Protein AF-A0A519HBK5-F1 (afdb_monomer_lite)

Sequence (192 aa):
MCRFLAYSGDAIFLEDLVCKPRHSLVRQSLQASEAKTATNGDGFGIGWYGERDTPGVYRECMPAWSDENLLALCANVRSRLFMARVQAGATLEAAVRQVLLGTVDEMAARGIETPLRFSAALADGEQLWAVRWASDDKPPSLYIKPQPGGWAIASEPLGDDAEAWSPLAKGELVHVHDGRIERRLLCDAKVS

Foldseek 3Di:
DQKDKKAAFAWDQLCVAAPPFPQHSLCQCQANDQDPDGHNFQWDKKWADAPDQHIDIDTDRGGPNPDPVNVVCSRPDIHRTIDDDDDDDDPPLVVVLCVQVVVVVVCVVVVNPDKDEDWDWDDNRFKIKIFFEIPDPDHQWKWWAQDHGAIMIISADTHPPNVRIDIDDYQWMWMTGRRDIDIDGSDDPDPD

Secondary structure (DSSP, 8-state):
----EEEEEEEEETHHHHTSSTT-HHHHHHS-SSSSSS---S-EEEEEB-SSSSPEEEEESS-GGG-HHHHHHHHH-EEEEE------SS-HHHHHHHHHHHHHHHHHHTT--SPPEEEEEEE-SS-EEEEEEESSS-PPP-EEEEETTEEEEESS--SS-GGGPEEPPTTEEEEEETTEEEEEESS-S---

pLDDT: mean 75.1, std 15.98, range [27.62, 95.19]

Radius of gyration: 16.73 Å; chains: 1; bounding box: 43×37×44 Å

Structure (mmCIF, N/CA/C/O backbone):
data_AF-A0A519HBK5-F1
#
_entry.id   AF-A0A519HBK5-F1
#
loop_
_atom_site.group_PDB
_atom_site.id
_atom_site.type_symbol
_atom_site.label_atom_id
_atom_site.label_alt_id
_atom_site.label_comp_id
_atom_site.label_asym_id
_atom_site.label_entity_id
_atom_site.label_seq_id
_atom_site.pdbx_PDB_ins_code
_atom_site.Cartn_x
_atom_site.Cartn_y
_atom_site.Cartn_z
_atom_site.occupancy
_atom_site.B_iso_or_equiv
_atom_site.auth_seq_id
_atom_site.auth_comp_id
_atom_site.auth_asym_id
_atom_site.auth_atom_id
_atom_site.pdbx_PDB_model_num
ATOM 1 N N . MET A 1 1 ? 4.671 8.518 -9.809 1.00 52.66 1 MET A N 1
ATOM 2 C CA . MET A 1 1 ? 4.721 7.182 -9.166 1.00 52.66 1 MET A CA 1
ATOM 3 C C . MET A 1 1 ? 3.582 7.176 -8.170 1.00 52.66 1 MET A C 1
ATOM 5 O O . MET A 1 1 ? 3.626 8.016 -7.282 1.00 52.66 1 MET A O 1
ATOM 9 N N . CYS A 1 2 ? 2.579 6.313 -8.333 1.00 64.94 2 CYS A N 1
ATOM 10 C CA . CYS A 1 2 ? 1.363 6.349 -7.515 1.00 64.94 2 CYS A CA 1
ATOM 11 C C . CYS A 1 2 ? 1.683 6.236 -6.013 1.00 64.94 2 CYS A C 1
ATOM 13 O O . CYS A 1 2 ? 2.688 5.628 -5.625 1.00 64.94 2 CYS A O 1
ATOM 15 N N . ARG A 1 3 ? 0.867 6.869 -5.167 1.00 77.94 3 ARG A N 1
ATOM 16 C CA . ARG A 1 3 ? 0.942 6.754 -3.704 1.00 77.94 3 ARG A CA 1
ATOM 17 C C . ARG A 1 3 ? -0.125 5.778 -3.243 1.00 77.94 3 ARG A C 1
ATOM 19 O O . ARG A 1 3 ? -1.231 5.791 -3.779 1.00 77.94 3 ARG A O 1
ATOM 26 N N . PHE A 1 4 ? 0.207 4.930 -2.281 1.00 83.25 4 PHE A N 1
ATOM 27 C CA . PHE A 1 4 ? -0.751 3.984 -1.727 1.00 83.25 4 PHE A CA 1
ATOM 28 C C . PHE A 1 4 ? -0.490 3.737 -0.245 1.00 83.25 4 PHE A C 1
ATOM 30 O O . PHE A 1 4 ? 0.618 3.934 0.262 1.00 83.25 4 PHE A O 1
ATOM 37 N N . LEU A 1 5 ? -1.545 3.290 0.420 1.00 83.94 5 LEU A N 1
ATOM 38 C CA . LEU A 1 5 ? -1.587 2.911 1.820 1.00 83.94 5 LEU A CA 1
ATOM 39 C C . LEU A 1 5 ? -2.342 1.586 1.912 1.00 83.94 5 LEU A C 1
ATOM 41 O O . LEU A 1 5 ? -3.371 1.418 1.259 1.00 83.94 5 LEU A O 1
ATOM 45 N N . ALA A 1 6 ? -1.840 0.679 2.736 1.00 86.44 6 ALA A N 1
ATOM 46 C CA . ALA A 1 6 ? -2.530 -0.526 3.153 1.00 86.44 6 ALA A CA 1
ATOM 47 C C . ALA A 1 6 ? -2.468 -0.640 4.679 1.00 86.44 6 ALA A C 1
ATOM 49 O O . ALA A 1 6 ? -1.479 -0.258 5.309 1.00 86.44 6 ALA A O 1
ATOM 50 N N . TYR A 1 7 ? -3.532 -1.165 5.271 1.00 87.19 7 TYR A N 1
ATOM 51 C CA . TYR A 1 7 ? -3.679 -1.297 6.716 1.00 87.19 7 TYR A CA 1
ATOM 52 C C . TYR A 1 7 ? -4.233 -2.669 7.058 1.00 87.19 7 TYR A C 1
ATOM 54 O O . TYR A 1 7 ? -5.170 -3.118 6.401 1.00 87.19 7 TYR A O 1
ATOM 62 N N . SER A 1 8 ? -3.682 -3.271 8.107 1.00 86.69 8 SER A N 1
ATOM 63 C CA . SER A 1 8 ? -4.187 -4.472 8.766 1.00 86.69 8 SER A CA 1
ATOM 64 C C . SER A 1 8 ? -4.133 -4.242 10.273 1.00 86.69 8 SER A C 1
ATOM 66 O O . SER A 1 8 ? -3.053 -3.958 10.785 1.00 86.69 8 SER A O 1
ATOM 68 N N . GLY A 1 9 ? -5.234 -4.386 11.007 1.00 86.62 9 GLY A N 1
ATOM 69 C CA . GLY A 1 9 ? -5.209 -4.235 12.465 1.00 86.62 9 GLY A CA 1
ATOM 70 C C . GLY A 1 9 ? -6.580 -4.108 13.120 1.00 86.62 9 GLY A C 1
ATOM 71 O O . GLY A 1 9 ? -7.590 -4.607 12.613 1.00 86.62 9 GLY A O 1
ATOM 72 N N . ASP A 1 10 ? -6.616 -3.457 14.283 1.00 85.88 10 ASP A N 1
ATOM 73 C CA . ASP A 1 10 ? -7.880 -3.119 14.932 1.00 85.88 10 ASP A CA 1
ATOM 74 C C . ASP A 1 10 ? -8.729 -2.199 14.055 1.00 85.88 10 ASP A C 1
ATOM 76 O O . ASP A 1 10 ? -8.240 -1.345 13.332 1.00 85.88 10 ASP A O 1
ATOM 80 N N . ALA A 1 11 ? -10.047 -2.369 14.085 1.00 83.50 11 ALA A N 1
ATOM 81 C CA . ALA A 1 11 ? -10.885 -1.635 13.150 1.00 83.50 11 ALA A CA 1
ATOM 82 C C . ALA A 1 11 ? -10.877 -0.125 13.467 1.00 83.50 11 ALA A C 1
ATOM 84 O O . ALA A 1 11 ? -11.462 0.278 14.480 1.00 83.50 11 ALA A O 1
ATOM 85 N N . ILE A 1 12 ? -10.274 0.675 12.584 1.00 85.38 12 ILE A N 1
ATOM 86 C CA . ILE A 1 12 ? -10.193 2.145 12.644 1.00 85.38 12 ILE A CA 1
ATOM 87 C C . ILE A 1 12 ? -11.063 2.795 11.559 1.00 85.38 12 ILE A C 1
ATOM 89 O O . ILE A 1 12 ? -11.526 2.117 10.635 1.00 85.38 12 ILE A O 1
ATOM 93 N N . PHE A 1 13 ? -11.277 4.108 11.658 1.00 84.31 13 PHE A N 1
ATOM 94 C CA . PHE A 1 13 ? -11.866 4.874 10.562 1.00 84.31 13 PHE A CA 1
ATOM 95 C C . PHE A 1 13 ? -10.817 5.117 9.476 1.00 84.31 13 PHE A C 1
ATOM 97 O O . PHE A 1 13 ? -9.666 5.442 9.770 1.00 84.31 13 PHE A O 1
ATOM 104 N N . LEU A 1 14 ? -11.210 4.998 8.205 1.00 81.19 14 LEU A N 1
ATOM 105 C CA . LEU A 1 14 ? -10.286 5.201 7.081 1.00 81.19 14 LEU A CA 1
ATOM 106 C C . LEU A 1 14 ? -9.664 6.606 7.103 1.00 81.19 14 LEU A C 1
ATOM 108 O O . LEU A 1 14 ? -8.488 6.765 6.776 1.00 81.19 14 LEU A O 1
ATOM 112 N N . GLU A 1 15 ? -10.414 7.621 7.546 1.00 82.00 15 GLU A N 1
ATOM 113 C CA . GLU A 1 15 ? -9.921 8.999 7.655 1.00 82.00 15 GLU A CA 1
ATOM 114 C C . GLU A 1 15 ? -8.691 9.158 8.563 1.00 82.00 15 GLU A C 1
ATOM 116 O O . GLU A 1 15 ? -7.872 10.043 8.300 1.00 82.00 15 GLU A O 1
ATOM 121 N N . ASP A 1 16 ? -8.515 8.291 9.566 1.00 84.50 16 ASP A N 1
ATOM 122 C CA . ASP A 1 16 ? -7.411 8.371 10.530 1.00 84.50 16 ASP A CA 1
ATOM 123 C C . ASP A 1 16 ? -6.046 8.102 9.882 1.00 84.50 16 ASP A C 1
ATOM 125 O O . ASP A 1 16 ? -5.024 8.571 10.382 1.00 84.50 16 ASP A O 1
ATOM 129 N N . LEU A 1 17 ? -6.019 7.416 8.732 1.00 82.50 17 LEU A N 1
ATOM 130 C CA . LEU A 1 17 ? -4.800 7.204 7.947 1.00 82.50 17 LEU A CA 1
ATOM 131 C C . LEU A 1 17 ? -4.848 7.852 6.556 1.00 82.50 17 LEU A C 1
ATOM 133 O O . LEU A 1 17 ? -3.814 8.269 6.035 1.00 82.50 17 LEU A O 1
ATOM 137 N N . VAL A 1 18 ? -6.028 7.961 5.942 1.00 81.94 18 VAL A N 1
ATOM 138 C CA . VAL A 1 18 ? -6.163 8.439 4.557 1.00 81.94 18 VAL A CA 1
ATOM 139 C C . VAL A 1 18 ? -6.163 9.966 4.472 1.00 81.94 18 VAL A C 1
ATOM 141 O O . VAL A 1 18 ? -5.565 10.506 3.539 1.00 81.94 18 VAL A O 1
ATOM 144 N N . CYS A 1 19 ? -6.782 10.662 5.437 1.00 83.75 19 CYS A N 1
ATOM 145 C CA . CYS A 1 19 ? -7.088 12.095 5.326 1.00 83.75 19 CYS A CA 1
ATOM 146 C C . CYS A 1 19 ? -6.446 12.945 6.429 1.00 83.75 19 CYS A C 1
ATOM 148 O O . CYS A 1 19 ? -5.781 13.935 6.123 1.00 83.75 19 CYS A O 1
ATOM 150 N N . LYS A 1 20 ? -6.637 12.561 7.698 1.00 86.38 20 LYS A N 1
ATOM 151 C CA . LYS A 1 20 ? -6.251 13.349 8.879 1.00 86.38 20 LYS A CA 1
ATOM 152 C C . LYS A 1 20 ? -4.746 13.544 9.079 1.00 86.38 20 LYS A C 1
ATOM 154 O O . LYS A 1 20 ? -4.381 14.621 9.551 1.00 86.38 20 LYS A O 1
ATOM 159 N N . PRO A 1 21 ? -3.859 12.570 8.782 1.00 88.44 21 PRO A N 1
ATOM 160 C CA . PRO A 1 21 ? -2.436 12.765 9.027 1.00 88.44 21 PRO A CA 1
ATOM 161 C C . PRO A 1 21 ? -1.896 14.005 8.304 1.00 88.44 21 PRO A C 1
ATOM 163 O O . PRO A 1 21 ? -2.257 14.285 7.163 1.00 88.44 21 PRO A O 1
ATOM 166 N N . ARG A 1 22 ? -0.975 14.745 8.925 1.00 81.19 22 ARG A N 1
ATOM 167 C CA . ARG A 1 22 ? -0.396 15.957 8.316 1.00 81.19 22 ARG A CA 1
ATOM 168 C C . ARG A 1 22 ? 0.255 15.693 6.959 1.00 81.19 22 ARG A C 1
ATOM 170 O O . ARG A 1 22 ? 0.197 16.557 6.084 1.00 81.19 22 ARG A O 1
ATOM 177 N N . HIS A 1 23 ? 0.847 14.510 6.803 1.00 83.62 23 HIS A N 1
ATOM 178 C CA . HIS A 1 23 ? 1.392 13.957 5.561 1.00 83.62 23 HIS A CA 1
ATOM 179 C C . HIS A 1 23 ? 0.504 12.826 5.011 1.00 83.62 23 HIS A C 1
ATOM 181 O O . HIS A 1 23 ? 1.006 11.775 4.623 1.00 83.62 23 HIS A O 1
ATOM 187 N N . SER A 1 24 ? -0.819 13.012 5.035 1.00 84.38 24 SER A N 1
ATOM 188 C CA . SER A 1 24 ? -1.808 12.014 4.611 1.00 84.38 24 SER A CA 1
ATOM 189 C C . SER A 1 24 ? -1.681 11.603 3.148 1.00 84.38 24 SER A C 1
ATOM 191 O O . SER A 1 24 ? -1.109 12.324 2.328 1.00 84.38 24 SER A O 1
ATOM 193 N N . LEU A 1 25 ? -2.288 10.464 2.801 1.00 79.69 25 LEU A N 1
ATOM 194 C CA . LEU A 1 25 ? -2.337 9.985 1.421 1.00 79.69 25 LEU A CA 1
ATOM 195 C C . LEU A 1 25 ? -2.992 11.016 0.484 1.00 79.69 25 LEU A C 1
ATOM 197 O O . LEU A 1 25 ? -2.495 11.238 -0.620 1.00 79.69 25 LEU A O 1
ATOM 201 N N . VAL A 1 26 ? -4.045 11.706 0.946 1.00 78.88 26 VAL A N 1
ATOM 202 C CA . VAL A 1 26 ? -4.669 12.816 0.203 1.00 78.88 26 VAL A CA 1
ATOM 203 C C . VAL A 1 26 ? -3.656 13.928 -0.062 1.00 78.88 26 VAL A C 1
ATOM 205 O O . VAL A 1 26 ? -3.510 14.367 -1.202 1.00 78.88 26 VAL A O 1
ATOM 208 N N . ARG A 1 27 ? -2.887 14.354 0.945 1.00 80.38 27 ARG A N 1
ATOM 209 C CA . ARG A 1 27 ? -1.864 15.388 0.744 1.00 80.38 27 ARG A CA 1
ATOM 210 C C . ARG A 1 27 ? -0.747 14.922 -0.187 1.00 80.38 27 ARG A C 1
ATOM 212 O O . ARG A 1 27 ? -0.326 15.692 -1.043 1.00 80.38 27 ARG A O 1
ATOM 219 N N . GLN A 1 28 ? -0.303 13.673 -0.067 1.00 76.81 28 GLN A N 1
ATOM 220 C CA . GLN A 1 28 ? 0.712 13.092 -0.952 1.00 76.81 28 GLN A CA 1
ATOM 221 C C . GLN A 1 28 ? 0.223 12.954 -2.400 1.00 76.81 28 GLN A C 1
ATOM 223 O O . GLN A 1 28 ? 1.029 12.984 -3.328 1.00 76.81 28 GLN A O 1
ATOM 228 N N . SER A 1 29 ? -1.087 12.831 -2.630 1.00 72.50 29 SER A N 1
ATOM 229 C CA . SER A 1 29 ? -1.631 12.877 -3.991 1.00 72.50 29 SER A CA 1
ATOM 230 C C . SER A 1 29 ? -1.428 14.249 -4.649 1.00 72.50 29 SER A C 1
ATOM 232 O O . SER A 1 29 ? -1.244 14.318 -5.859 1.00 72.50 29 SER A O 1
ATOM 234 N N . LEU A 1 30 ? -1.360 15.330 -3.867 1.00 73.38 30 LEU A N 1
ATOM 235 C CA . LEU A 1 30 ? -1.080 16.679 -4.360 1.00 73.38 30 LEU A CA 1
ATOM 236 C C . LEU A 1 30 ? 0.423 17.008 -4.364 1.00 73.38 30 LEU A C 1
ATOM 238 O O . LEU A 1 30 ? 0.923 17.600 -5.323 1.00 73.38 30 LEU A O 1
ATOM 242 N N . GLN A 1 31 ? 1.121 16.633 -3.287 1.00 77.75 31 GLN A N 1
ATOM 243 C CA . GLN A 1 31 ? 2.510 16.991 -3.004 1.00 77.75 31 GLN A CA 1
ATOM 244 C C . GLN A 1 31 ? 3.243 15.842 -2.284 1.00 77.75 31 GLN A C 1
ATOM 246 O O . GLN A 1 31 ? 3.401 15.845 -1.062 1.00 77.75 31 GLN A O 1
ATOM 251 N N . ALA A 1 32 ? 3.679 14.850 -3.057 1.00 72.25 32 ALA A N 1
ATOM 252 C CA . ALA A 1 32 ? 4.527 13.746 -2.609 1.00 72.25 32 ALA A CA 1
ATOM 253 C C . ALA A 1 32 ? 5.997 14.175 -2.472 1.00 72.25 32 ALA A C 1
ATOM 255 O O . ALA A 1 32 ? 6.512 14.901 -3.326 1.00 72.25 32 ALA A O 1
ATOM 256 N N . SER A 1 33 ? 6.679 13.690 -1.431 1.00 75.56 33 SER A N 1
ATOM 257 C CA . SER A 1 33 ? 8.077 14.038 -1.139 1.00 75.56 33 SER A CA 1
ATOM 258 C C . SER A 1 33 ? 9.062 13.013 -1.707 1.00 75.56 33 SER A C 1
ATOM 260 O O . SER A 1 33 ? 10.155 13.381 -2.127 1.00 75.56 33 SER A O 1
ATOM 262 N N . GLU A 1 34 ? 8.668 11.737 -1.771 1.00 72.81 34 GLU A N 1
ATOM 263 C CA . GLU A 1 34 ? 9.519 10.630 -2.246 1.00 72.81 34 GLU A CA 1
ATOM 264 C C . GLU A 1 34 ? 9.242 10.238 -3.710 1.00 72.81 34 GLU A C 1
ATOM 266 O O . GLU A 1 34 ? 9.901 9.364 -4.286 1.00 72.81 34 GLU A O 1
ATOM 271 N N . ALA A 1 35 ? 8.233 10.837 -4.344 1.00 62.12 35 ALA A N 1
ATOM 272 C CA . ALA A 1 35 ? 7.876 10.533 -5.723 1.00 62.12 35 ALA A CA 1
ATOM 273 C C . ALA A 1 35 ? 8.686 11.371 -6.729 1.00 62.12 35 ALA A C 1
ATOM 275 O O . ALA A 1 35 ? 8.936 12.555 -6.537 1.00 62.12 35 ALA A O 1
ATOM 276 N N . LYS A 1 36 ? 9.020 10.774 -7.885 1.00 61.12 36 LYS A N 1
ATOM 277 C CA . LYS A 1 36 ? 9.651 11.497 -9.014 1.00 61.12 36 LYS A CA 1
ATOM 278 C C . LYS A 1 36 ? 8.783 12.636 -9.572 1.00 61.12 36 LYS A C 1
ATOM 280 O O . LYS A 1 36 ? 9.308 13.554 -10.188 1.00 61.12 36 LYS A O 1
ATOM 285 N N . THR A 1 37 ? 7.467 12.534 -9.404 1.00 52.97 37 THR A N 1
ATOM 286 C CA . THR A 1 37 ? 6.477 13.556 -9.750 1.00 52.97 37 THR A CA 1
ATOM 287 C C . THR A 1 37 ? 5.702 13.919 -8.493 1.00 52.97 37 THR A C 1
ATOM 289 O O . THR A 1 37 ? 5.223 13.024 -7.800 1.00 52.97 37 THR A O 1
ATOM 292 N N . ALA A 1 38 ? 5.578 15.219 -8.216 1.00 60.34 38 ALA A N 1
ATOM 293 C CA . ALA A 1 38 ? 4.966 15.721 -6.985 1.00 60.34 38 ALA A CA 1
ATOM 294 C C . ALA A 1 38 ? 3.460 15.421 -6.889 1.00 60.34 38 ALA A C 1
ATOM 296 O O . ALA A 1 38 ? 2.952 15.218 -5.792 1.00 60.34 38 ALA A O 1
ATOM 297 N N . THR A 1 39 ? 2.758 15.356 -8.023 1.00 66.88 39 THR A N 1
ATOM 298 C CA . THR A 1 39 ? 1.297 15.211 -8.076 1.00 66.88 39 THR A CA 1
ATOM 299 C C . THR A 1 39 ? 0.894 13.873 -8.699 1.00 66.88 39 THR A C 1
ATOM 301 O O . THR A 1 39 ? 1.466 13.438 -9.698 1.00 66.88 39 THR A O 1
ATOM 304 N N . ASN A 1 40 ? -0.109 13.235 -8.101 1.00 60.84 40 ASN A N 1
ATOM 305 C CA . ASN A 1 40 ? -0.776 12.008 -8.528 1.00 60.84 40 ASN A CA 1
ATOM 306 C C . ASN A 1 40 ? -2.279 12.311 -8.667 1.00 60.84 40 ASN A C 1
ATOM 308 O O . ASN A 1 40 ? -3.056 12.043 -7.753 1.00 60.84 40 ASN A O 1
ATOM 312 N N . GLY A 1 41 ? -2.661 12.949 -9.777 1.00 58.31 41 GLY A N 1
ATOM 313 C CA . GLY A 1 41 ? -4.014 13.478 -10.005 1.00 58.31 41 GLY A CA 1
ATOM 314 C C . GLY A 1 41 ? -4.918 12.631 -10.898 1.00 58.31 41 GLY A C 1
ATOM 315 O O . GLY A 1 41 ? -6.069 12.997 -11.098 1.00 58.31 41 GLY A O 1
ATOM 316 N N . ASP A 1 42 ? -4.425 11.510 -11.420 1.00 69.00 42 ASP A N 1
ATOM 317 C CA . ASP A 1 42 ? -5.087 10.737 -12.481 1.00 69.00 42 ASP A CA 1
ATOM 318 C C . ASP A 1 42 ? -6.163 9.757 -11.958 1.00 69.00 42 ASP A C 1
ATOM 320 O O . ASP A 1 42 ? -6.404 8.704 -12.550 1.00 69.00 42 ASP A O 1
ATOM 324 N N . GLY A 1 43 ? -6.789 10.087 -10.824 1.00 55.44 43 GLY A N 1
ATOM 325 C CA . GLY A 1 43 ? -7.778 9.255 -10.135 1.00 55.44 43 GLY A CA 1
ATOM 326 C C . GLY A 1 43 ? -7.226 8.481 -8.935 1.00 55.44 43 GLY A C 1
ATOM 327 O O . GLY A 1 43 ? -6.025 8.475 -8.646 1.00 55.44 43 GLY A O 1
ATOM 328 N N . PHE A 1 44 ? -8.124 7.830 -8.198 1.00 67.62 44 PHE A N 1
ATOM 329 C CA . PHE A 1 44 ? -7.787 7.056 -7.003 1.00 67.62 44 PHE A CA 1
ATOM 330 C C . PHE A 1 44 ? -8.766 5.898 -6.778 1.00 67.62 44 PHE A C 1
ATOM 332 O O . PHE A 1 44 ? -9.823 5.785 -7.403 1.00 67.62 44 PHE A O 1
ATOM 339 N N . GLY A 1 45 ? -8.411 5.016 -5.848 1.00 69.94 45 GLY A N 1
ATOM 340 C CA . GLY A 1 45 ? -9.293 3.948 -5.408 1.00 69.94 45 GLY A CA 1
ATOM 341 C C . GLY A 1 45 ? -9.048 3.583 -3.956 1.00 69.94 45 GLY A C 1
ATOM 342 O O . GLY A 1 45 ? -7.919 3.636 -3.470 1.00 69.94 45 GLY A O 1
ATOM 343 N N . ILE A 1 46 ? -10.119 3.189 -3.282 1.00 76.25 46 ILE A N 1
ATOM 344 C CA . ILE A 1 46 ? -10.093 2.641 -1.933 1.00 76.25 46 ILE A CA 1
ATOM 345 C C . ILE A 1 46 ? -10.929 1.366 -1.920 1.00 76.25 46 ILE A C 1
ATOM 347 O O . ILE A 1 46 ? -12.023 1.311 -2.480 1.00 76.25 46 ILE A O 1
ATOM 351 N N . GLY A 1 47 ? -10.392 0.310 -1.325 1.00 79.50 47 GLY A N 1
ATOM 352 C CA . GLY A 1 47 ? -11.102 -0.951 -1.146 1.00 79.50 47 GLY A CA 1
ATOM 353 C C . GLY A 1 47 ? -10.948 -1.399 0.291 1.00 79.50 47 GLY A C 1
ATOM 354 O O . GLY A 1 47 ? -9.836 -1.298 0.788 1.00 79.50 47 GLY A O 1
ATOM 355 N N . TRP A 1 48 ? -12.012 -1.853 0.952 1.00 84.00 48 TRP A N 1
ATOM 356 C CA . TRP A 1 48 ? -12.021 -2.198 2.379 1.00 84.00 48 TRP A CA 1
ATOM 357 C C . TRP A 1 48 ? -12.874 -3.433 2.677 1.00 84.00 48 TRP A C 1
ATOM 359 O O . TRP A 1 48 ? -13.860 -3.688 1.988 1.00 84.00 48 TRP A O 1
ATOM 369 N N . TYR A 1 49 ? -12.535 -4.158 3.742 1.00 78.56 49 TYR A N 1
ATOM 370 C CA . TYR A 1 49 ? -13.298 -5.301 4.243 1.00 78.56 49 TYR A CA 1
ATOM 371 C C . TYR A 1 49 ? -14.081 -4.917 5.510 1.00 78.56 49 TYR A C 1
ATOM 373 O O . TYR A 1 49 ? -13.523 -4.742 6.592 1.00 78.56 49 TYR A O 1
ATOM 381 N N . GLY A 1 50 ? -15.393 -4.725 5.351 1.00 79.75 50 GLY A N 1
ATOM 382 C CA . GLY A 1 50 ? -16.321 -4.434 6.451 1.00 79.75 50 GLY A CA 1
ATOM 383 C C . GLY A 1 50 ? -16.910 -5.711 7.061 1.00 79.75 50 GLY A C 1
ATOM 384 O O . GLY A 1 50 ? -16.203 -6.679 7.300 1.00 79.75 50 GLY A O 1
ATOM 385 N N . GLU A 1 51 ? -18.227 -5.738 7.272 1.00 79.06 51 GLU A N 1
ATOM 386 C CA . GLU A 1 51 ? -18.939 -6.916 7.810 1.00 79.06 51 GLU A CA 1
ATOM 387 C C . GLU A 1 51 ? -19.194 -8.033 6.781 1.00 79.06 51 GLU A C 1
ATOM 389 O O . GLU A 1 51 ? -19.785 -9.057 7.112 1.00 79.06 51 GLU A O 1
ATOM 394 N N . ARG A 1 52 ? -18.816 -7.827 5.516 1.00 69.69 52 ARG A N 1
ATOM 395 C CA . ARG A 1 52 ? -19.028 -8.788 4.426 1.00 69.69 52 ARG A CA 1
ATOM 396 C C . ARG A 1 52 ? -17.695 -9.373 3.979 1.00 69.69 52 ARG A C 1
ATOM 398 O O . ARG A 1 52 ? -16.711 -8.643 3.900 1.00 69.69 52 ARG A O 1
ATOM 405 N N . ASP A 1 53 ? -17.726 -10.628 3.540 1.00 66.00 53 ASP A N 1
ATOM 406 C CA . ASP A 1 53 ? -16.563 -11.344 2.988 1.00 66.00 53 ASP A CA 1
ATOM 407 C C . ASP A 1 53 ? -16.071 -10.752 1.652 1.00 66.00 53 ASP A C 1
ATOM 409 O O . ASP A 1 53 ? -14.968 -11.026 1.188 1.00 66.00 53 ASP A O 1
ATOM 413 N N . THR A 1 54 ? -16.894 -9.922 1.006 1.00 57.94 54 THR A N 1
ATOM 414 C CA . THR A 1 54 ? -16.538 -9.191 -0.214 1.00 57.94 54 THR A CA 1
ATOM 415 C C . THR A 1 54 ? -16.145 -7.751 0.110 1.00 57.94 54 THR A C 1
ATOM 417 O O . THR A 1 54 ? -16.897 -7.084 0.831 1.00 57.94 54 THR A O 1
ATOM 420 N N . PRO A 1 55 ? -15.066 -7.211 -0.485 1.00 73.69 55 PRO A N 1
ATOM 421 C CA . PRO A 1 55 ? -14.643 -5.853 -0.195 1.00 73.69 55 PRO A CA 1
ATOM 422 C C . PRO A 1 55 ? -15.627 -4.827 -0.763 1.00 73.69 55 PRO A C 1
ATOM 424 O O . PRO A 1 55 ? -16.105 -4.950 -1.896 1.00 73.69 55 PRO A O 1
ATOM 427 N N . GLY A 1 56 ? -15.878 -3.767 0.002 1.00 73.44 56 GLY A N 1
ATOM 428 C CA . GLY A 1 56 ? -16.387 -2.522 -0.558 1.00 73.44 56 GLY A CA 1
ATOM 429 C C . GLY A 1 56 ? -15.291 -1.885 -1.404 1.00 73.44 56 GLY A C 1
ATOM 430 O O . GLY A 1 56 ? -14.128 -1.894 -1.010 1.00 73.44 56 GLY A O 1
ATOM 431 N N . VAL A 1 57 ? -15.633 -1.381 -2.588 1.00 74.94 57 VAL A N 1
ATOM 432 C CA . VAL A 1 57 ? -14.672 -0.759 -3.504 1.00 74.94 57 VAL A CA 1
ATOM 433 C C . VAL A 1 57 ? -15.254 0.550 -4.003 1.00 74.94 57 VAL A C 1
ATOM 435 O O . VAL A 1 57 ? -16.321 0.564 -4.614 1.00 74.94 57 VAL A O 1
ATOM 438 N N . TYR A 1 58 ? -14.516 1.632 -3.792 1.00 71.00 58 TYR A N 1
ATOM 439 C CA . TYR A 1 58 ? -14.797 2.943 -4.350 1.00 71.00 58 TYR A CA 1
ATOM 440 C C . TYR A 1 58 ? -13.645 3.348 -5.270 1.00 71.00 58 TYR A C 1
ATOM 442 O O . TYR A 1 58 ? -12.470 3.190 -4.931 1.00 71.00 58 TYR A O 1
ATOM 450 N N . ARG A 1 59 ? -13.980 3.796 -6.478 1.00 64.25 59 ARG A N 1
ATOM 451 C CA . ARG A 1 59 ? -13.030 4.187 -7.525 1.00 64.25 59 ARG A CA 1
ATOM 452 C C . ARG A 1 59 ? -13.549 5.449 -8.173 1.00 64.25 59 ARG A C 1
ATOM 454 O O . ARG A 1 59 ? -14.731 5.499 -8.495 1.00 64.25 59 ARG A O 1
ATOM 461 N N . GLU A 1 60 ? -12.652 6.384 -8.419 1.00 55.72 60 GLU A N 1
ATOM 462 C CA . GLU A 1 60 ? -12.987 7.659 -9.030 1.00 55.72 60 GLU A CA 1
ATOM 463 C C . GLU A 1 60 ? -11.872 8.060 -10.004 1.00 55.72 60 GLU A C 1
ATOM 465 O O . GLU A 1 60 ? -10.689 7.796 -9.762 1.00 55.72 60 GLU A O 1
ATOM 470 N N . CYS A 1 61 ? -12.255 8.632 -11.146 1.00 50.41 61 CYS A N 1
ATOM 471 C CA . CYS A 1 61 ? -11.318 9.151 -12.143 1.00 50.41 61 CYS A CA 1
ATOM 472 C C . CYS A 1 61 ? -10.941 10.612 -11.870 1.00 50.41 61 CYS A C 1
ATOM 474 O O . CYS A 1 61 ? -9.953 11.099 -12.417 1.00 50.41 61 CYS A O 1
ATOM 476 N N . MET A 1 62 ? -11.699 11.288 -11.005 1.00 53.56 62 MET A N 1
ATOM 477 C CA . MET A 1 62 ? -11.369 12.603 -10.476 1.00 53.56 62 MET A CA 1
ATOM 478 C C . MET A 1 62 ? -10.331 12.529 -9.341 1.00 53.56 62 MET A C 1
ATOM 480 O O . MET A 1 62 ? -10.203 11.506 -8.663 1.00 53.56 62 MET A O 1
ATOM 484 N N . PRO A 1 63 ? -9.570 13.609 -9.101 1.00 41.84 63 PRO A N 1
ATOM 485 C CA . PRO A 1 63 ? -8.520 13.600 -8.094 1.00 41.84 63 PRO A CA 1
ATOM 486 C C . PRO A 1 63 ? -9.050 13.494 -6.657 1.00 41.84 63 PRO A C 1
ATOM 488 O O . PRO A 1 63 ? -10.032 14.141 -6.289 1.00 41.84 63 PRO A O 1
ATOM 491 N N . ALA A 1 64 ? -8.332 12.745 -5.813 1.00 45.41 64 ALA A N 1
ATOM 492 C CA . ALA A 1 64 ? -8.738 12.432 -4.437 1.00 45.41 64 ALA A CA 1
ATOM 493 C C . ALA A 1 64 ? -8.946 13.658 -3.538 1.00 45.41 64 ALA A C 1
ATOM 495 O O . ALA A 1 64 ? -9.793 13.633 -2.650 1.00 45.41 64 ALA A O 1
ATOM 496 N N . TRP A 1 65 ? -8.191 14.740 -3.756 1.00 51.94 65 TRP A N 1
ATOM 497 C CA . TRP A 1 65 ? -8.266 15.953 -2.930 1.00 51.94 65 TRP A CA 1
ATOM 498 C C . TRP A 1 65 ? -9.538 16.782 -3.151 1.00 51.94 65 TRP A C 1
ATOM 500 O O . TRP A 1 65 ? -9.787 17.711 -2.388 1.00 51.94 65 TRP A O 1
ATOM 510 N N . SER A 1 66 ? -10.318 16.475 -4.191 1.00 57.91 66 SER A N 1
ATOM 511 C CA . SER A 1 66 ? -11.545 17.194 -4.553 1.00 57.91 66 SER A CA 1
ATOM 512 C C . SER A 1 66 ? -12.817 16.345 -4.456 1.00 57.91 66 SER A C 1
ATOM 514 O O . SER A 1 66 ? -13.874 16.810 -4.870 1.00 57.91 66 SER A O 1
ATOM 516 N N . ASP A 1 67 ? -12.739 15.114 -3.939 1.00 62.44 67 ASP A N 1
ATOM 517 C CA . ASP A 1 67 ? -13.892 14.210 -3.870 1.00 62.44 67 ASP A CA 1
ATOM 518 C C . ASP A 1 67 ? -14.570 14.238 -2.484 1.00 62.44 67 ASP A C 1
ATOM 520 O O . ASP A 1 67 ? -14.124 13.606 -1.523 1.00 62.44 67 ASP A O 1
ATOM 524 N N . GLU A 1 68 ? -15.688 14.960 -2.384 1.00 70.06 68 GLU A N 1
ATOM 525 C CA . GLU A 1 68 ? -16.511 15.032 -1.168 1.00 70.06 68 GLU A CA 1
ATOM 526 C C . GLU A 1 68 ? -17.207 13.700 -0.826 1.00 70.06 68 GLU A C 1
ATOM 528 O O . GLU A 1 68 ? -17.435 13.409 0.352 1.00 70.06 68 GLU A O 1
ATOM 533 N N . ASN A 1 69 ? -17.487 12.847 -1.819 1.00 64.62 69 ASN A N 1
ATOM 534 C CA . ASN A 1 69 ? -18.066 11.521 -1.594 1.00 64.62 69 ASN A CA 1
ATOM 535 C C . ASN A 1 69 ? -17.036 10.577 -0.973 1.00 64.62 69 ASN A C 1
ATOM 537 O O . ASN A 1 69 ? -17.381 9.809 -0.076 1.00 64.62 69 ASN A O 1
ATOM 541 N N . LEU A 1 70 ? -15.766 10.669 -1.384 1.00 56.25 70 LEU A N 1
ATOM 542 C CA . LEU A 1 70 ? -14.674 9.949 -0.727 1.00 56.25 70 LEU A CA 1
ATOM 543 C C . LEU A 1 70 ? -14.564 10.339 0.748 1.00 56.25 70 LEU A C 1
ATOM 545 O O . LEU A 1 70 ? -14.432 9.462 1.601 1.00 56.25 70 LEU A O 1
ATOM 549 N N . LEU A 1 71 ? -14.629 11.636 1.062 1.00 60.09 71 LEU A N 1
ATOM 550 C CA . LEU A 1 71 ? -14.566 12.118 2.444 1.00 60.09 71 LEU A CA 1
ATOM 551 C C . LEU A 1 71 ? -15.743 11.592 3.274 1.00 60.09 71 LEU A C 1
ATOM 553 O O . LEU A 1 71 ? -15.533 11.059 4.365 1.00 60.09 71 LEU A O 1
ATOM 557 N N . ALA A 1 72 ? -16.964 11.666 2.739 1.00 66.00 72 ALA A N 1
ATOM 558 C CA . ALA A 1 72 ? -18.160 11.152 3.402 1.00 66.00 72 ALA A CA 1
ATOM 559 C C . ALA A 1 72 ? -18.103 9.630 3.626 1.00 66.00 72 ALA A C 1
ATOM 561 O O . ALA A 1 72 ? -18.512 9.134 4.679 1.00 66.00 72 ALA A O 1
ATOM 562 N N . LEU A 1 73 ? -17.565 8.884 2.660 1.00 63.91 73 LEU A N 1
ATOM 563 C CA . LEU A 1 73 ? -17.453 7.430 2.717 1.00 63.91 73 LEU A CA 1
ATOM 564 C C . LEU A 1 73 ? -16.361 6.994 3.708 1.00 63.91 73 LEU A C 1
ATOM 566 O O . LEU A 1 73 ? -16.615 6.153 4.569 1.00 63.91 73 LEU A O 1
ATOM 570 N N . CYS A 1 74 ? -15.185 7.626 3.677 1.00 58.28 74 CYS A N 1
ATOM 571 C CA . CYS A 1 74 ? -14.102 7.383 4.637 1.00 58.28 74 CYS A CA 1
ATOM 572 C C . CYS A 1 74 ? -14.485 7.716 6.086 1.00 58.28 74 CYS A C 1
ATOM 574 O O . CYS A 1 74 ? -14.004 7.048 7.001 1.00 58.28 74 CYS A O 1
ATOM 576 N N . ALA A 1 75 ? -15.345 8.716 6.301 1.00 63.47 75 ALA A N 1
ATOM 577 C CA . ALA A 1 75 ? -15.815 9.103 7.632 1.00 63.47 75 ALA A CA 1
ATOM 578 C C . ALA A 1 75 ? -16.760 8.070 8.275 1.00 63.47 75 ALA A C 1
ATOM 580 O O . ALA A 1 75 ? -16.909 8.047 9.493 1.00 63.47 75 ALA A O 1
ATOM 581 N N . ASN A 1 76 ? -17.403 7.209 7.481 1.00 61.19 76 ASN A N 1
ATOM 582 C CA . ASN A 1 76 ? -18.441 6.294 7.971 1.00 61.19 76 ASN A CA 1
ATOM 583 C C . ASN A 1 76 ? -18.065 4.810 7.861 1.00 61.19 76 ASN A C 1
ATOM 585 O O . ASN A 1 76 ? -18.780 3.951 8.375 1.00 61.19 76 ASN A O 1
ATOM 589 N N . VAL A 1 77 ? -16.950 4.488 7.204 1.00 56.41 77 VAL A N 1
ATOM 590 C CA . VAL A 1 77 ? -16.527 3.108 6.963 1.00 56.41 77 VAL A CA 1
ATOM 591 C C . VAL A 1 77 ? -15.426 2.691 7.940 1.00 56.41 77 VAL A C 1
ATOM 593 O O . VAL A 1 77 ? -14.344 3.278 7.978 1.00 56.41 77 VAL A O 1
ATOM 596 N N . ARG A 1 78 ? -15.700 1.622 8.697 1.00 45.28 78 ARG A N 1
ATOM 597 C CA . ARG A 1 78 ? -14.782 0.980 9.647 1.00 45.28 78 ARG A CA 1
ATOM 598 C C . ARG A 1 78 ? -14.369 -0.398 9.114 1.00 45.28 78 ARG A C 1
ATOM 600 O O . ARG A 1 78 ? -15.230 -1.183 8.724 1.00 45.28 78 ARG A O 1
ATOM 607 N N . SER A 1 79 ? -13.067 -0.688 9.081 1.00 45.41 79 SER A N 1
ATOM 608 C CA . SER A 1 79 ? -12.515 -1.920 8.489 1.00 45.41 79 SER A CA 1
ATOM 609 C C . SER A 1 79 ? -11.266 -2.406 9.234 1.00 45.41 79 SER A C 1
ATOM 611 O O . SER A 1 79 ? -10.477 -1.583 9.695 1.00 45.41 79 SER A O 1
ATOM 613 N N . ARG A 1 80 ? -11.070 -3.731 9.333 1.00 36.88 80 ARG A N 1
ATOM 614 C CA . ARG A 1 80 ? -9.849 -4.354 9.899 1.00 36.88 80 ARG A CA 1
ATOM 615 C C . ARG A 1 80 ? -8.729 -4.552 8.866 1.00 36.88 80 ARG A C 1
ATOM 617 O O . ARG A 1 80 ? -7.579 -4.720 9.262 1.00 36.88 80 ARG A O 1
ATOM 624 N N . LEU A 1 81 ? -9.047 -4.513 7.566 1.00 35.72 81 LEU A N 1
ATOM 625 C CA . LEU A 1 81 ? -8.106 -4.707 6.454 1.00 35.72 81 LEU A CA 1
ATOM 626 C C . LEU A 1 81 ? -8.607 -4.003 5.182 1.0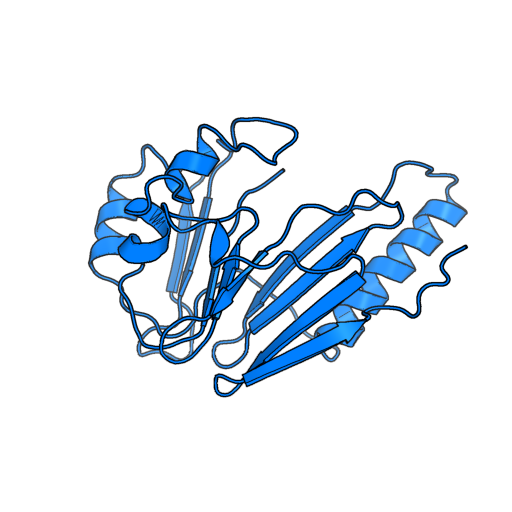0 35.72 81 LEU A C 1
ATOM 628 O O . LEU A 1 81 ? -9.805 -4.021 4.894 1.00 35.72 81 LEU A O 1
ATOM 632 N N . PHE A 1 82 ? -7.743 -3.370 4.388 1.00 47.69 82 PHE A N 1
ATOM 633 C CA . PHE A 1 82 ? -8.203 -2.667 3.180 1.00 47.69 82 PHE A CA 1
ATOM 634 C C . PHE A 1 82 ? -7.141 -2.650 2.069 1.00 47.69 82 PHE A C 1
ATOM 636 O O . PHE A 1 82 ? -5.967 -2.413 2.355 1.00 47.69 82 PHE A O 1
ATOM 643 N N . MET A 1 83 ? -7.533 -2.940 0.813 1.00 47.53 83 MET A N 1
ATOM 644 C CA . MET A 1 83 ? -6.660 -2.860 -0.369 1.00 47.53 83 MET A CA 1
ATOM 645 C C . MET A 1 83 ? -7.335 -3.127 -1.739 1.00 47.53 83 MET A C 1
ATOM 647 O O . MET A 1 83 ? -8.478 -3.574 -1.795 1.00 47.53 83 MET A O 1
ATOM 651 N N . ALA A 1 84 ? -6.620 -2.886 -2.858 1.00 31.77 84 ALA A N 1
ATOM 652 C CA . ALA A 1 84 ? -7.124 -2.980 -4.243 1.00 31.77 84 ALA A CA 1
ATOM 653 C C . ALA A 1 84 ? -6.487 -4.100 -5.127 1.00 31.77 84 ALA A C 1
ATOM 655 O O . ALA A 1 84 ? -5.291 -4.079 -5.393 1.00 31.77 84 ALA A O 1
ATOM 656 N N . ARG A 1 85 ? -7.371 -5.009 -5.596 1.00 35.78 85 ARG A N 1
ATOM 657 C CA . ARG A 1 85 ? -7.416 -6.062 -6.666 1.00 35.78 85 ARG A CA 1
ATOM 658 C C . ARG A 1 85 ? -6.249 -7.050 -6.961 1.00 35.78 85 ARG A C 1
ATOM 660 O O . ARG A 1 85 ? -5.119 -6.662 -7.219 1.00 35.78 85 ARG A O 1
ATOM 667 N N . VAL A 1 86 ? -6.636 -8.340 -7.091 1.00 27.62 86 VAL A N 1
ATOM 668 C CA . VAL A 1 86 ? -5.851 -9.590 -7.319 1.00 27.62 86 VAL A CA 1
ATOM 669 C C . VAL A 1 86 ? -6.487 -10.480 -8.428 1.00 27.62 86 VAL A C 1
ATOM 671 O O . VAL A 1 86 ? -7.679 -10.330 -8.709 1.00 27.62 86 VAL A O 1
ATOM 674 N N . GLN A 1 87 ? -5.741 -11.443 -9.009 1.00 29.09 87 GLN A N 1
ATOM 675 C CA . GLN A 1 87 ? -6.262 -12.675 -9.655 1.00 29.09 87 GLN A CA 1
ATOM 676 C C . GLN A 1 87 ? -5.331 -13.898 -9.404 1.00 29.09 87 GLN A C 1
ATOM 678 O O . GLN A 1 87 ? -4.138 -13.720 -9.176 1.00 29.09 87 GLN A O 1
ATOM 683 N N . ALA A 1 88 ? -5.895 -15.119 -9.398 1.00 31.75 88 ALA A N 1
ATOM 684 C CA . ALA A 1 88 ? -5.362 -16.361 -8.806 1.00 31.75 88 ALA A CA 1
ATOM 685 C C . ALA A 1 88 ? -4.544 -17.297 -9.733 1.00 31.75 88 ALA A C 1
ATOM 687 O O . ALA A 1 88 ? -4.753 -17.315 -10.945 1.00 31.75 88 ALA A O 1
ATOM 688 N N . GLY A 1 89 ? -3.695 -18.145 -9.119 1.00 39.06 89 GLY A N 1
ATOM 689 C CA . GLY A 1 89 ? -3.051 -19.317 -9.750 1.00 39.06 89 GLY A CA 1
ATOM 690 C C . GLY A 1 89 ? -1.837 -19.919 -9.010 1.00 39.06 89 GLY A C 1
ATOM 691 O O . GLY A 1 89 ? -1.494 -21.074 -9.240 1.00 39.06 89 GLY A O 1
ATOM 692 N N . ALA A 1 90 ? -1.211 -19.178 -8.094 1.00 55.53 90 ALA A N 1
ATOM 693 C CA . ALA A 1 90 ? -0.089 -19.616 -7.253 1.00 55.53 90 ALA A CA 1
ATOM 694 C C . ALA A 1 90 ? -0.164 -18.910 -5.884 1.00 55.53 90 ALA A C 1
ATOM 696 O O . ALA A 1 90 ? -1.004 -18.022 -5.711 1.00 55.53 90 ALA A O 1
ATOM 697 N N . THR A 1 91 ? 0.695 -19.260 -4.914 1.00 72.06 91 THR A N 1
ATOM 698 C CA . THR A 1 91 ? 0.854 -18.403 -3.721 1.00 72.06 91 THR A CA 1
ATOM 699 C C . THR A 1 91 ? 1.249 -16.999 -4.178 1.00 72.06 91 THR A C 1
ATOM 701 O O . THR A 1 91 ? 1.945 -16.848 -5.183 1.00 72.06 91 THR A O 1
ATOM 704 N N . LEU A 1 92 ? 0.801 -15.962 -3.472 1.00 72.19 92 LEU A N 1
ATOM 705 C CA . LEU A 1 92 ? 1.036 -14.579 -3.887 1.00 72.19 92 LEU A CA 1
ATOM 706 C C . LEU A 1 92 ? 2.525 -14.270 -4.089 1.00 72.19 92 LEU A C 1
ATOM 708 O O . LEU A 1 92 ? 2.902 -13.656 -5.083 1.00 72.19 92 LEU A O 1
ATOM 712 N N . GLU A 1 93 ? 3.370 -14.772 -3.192 1.00 78.44 93 GLU A N 1
ATOM 713 C CA . GLU A 1 93 ? 4.826 -14.714 -3.323 1.00 78.44 93 GLU A CA 1
ATOM 714 C C . GLU A 1 93 ? 5.311 -15.344 -4.637 1.00 78.44 93 GLU A C 1
ATOM 716 O O . GLU A 1 93 ? 6.028 -14.695 -5.399 1.00 78.44 93 GLU A O 1
ATOM 721 N N . ALA A 1 94 ? 4.898 -16.582 -4.933 1.00 75.31 94 ALA A N 1
ATOM 722 C CA . ALA A 1 94 ? 5.313 -17.281 -6.146 1.00 75.31 94 ALA A CA 1
ATOM 723 C C . ALA A 1 94 ? 4.813 -16.573 -7.413 1.00 75.31 94 ALA A C 1
ATOM 725 O O . ALA A 1 94 ? 5.570 -16.437 -8.372 1.00 75.31 94 ALA A O 1
ATOM 726 N N . ALA A 1 95 ? 3.578 -16.066 -7.398 1.00 71.44 95 ALA A N 1
ATOM 727 C CA . ALA A 1 95 ? 2.997 -15.319 -8.508 1.00 71.44 95 ALA A CA 1
ATOM 728 C C . ALA A 1 95 ? 3.762 -14.014 -8.774 1.00 71.44 95 ALA A C 1
ATOM 730 O O . ALA A 1 95 ? 4.176 -13.760 -9.905 1.00 71.44 95 ALA A O 1
ATOM 731 N N . VAL A 1 96 ? 4.002 -13.205 -7.734 1.00 76.25 96 VAL A N 1
ATOM 732 C CA . VAL A 1 96 ? 4.744 -11.941 -7.859 1.00 76.25 96 VAL A CA 1
ATOM 733 C C . VAL A 1 96 ? 6.175 -12.206 -8.322 1.00 76.25 96 VAL A C 1
ATOM 735 O O . VAL A 1 96 ? 6.653 -11.542 -9.241 1.00 76.25 96 VAL A O 1
ATOM 738 N N . ARG A 1 97 ? 6.846 -13.211 -7.750 1.00 80.94 97 ARG A N 1
ATOM 739 C CA . ARG A 1 97 ? 8.200 -13.598 -8.156 1.00 80.94 97 ARG A CA 1
ATOM 740 C C . ARG A 1 97 ? 8.252 -14.029 -9.622 1.00 80.94 97 ARG A C 1
ATOM 742 O O . ARG A 1 97 ? 9.097 -13.532 -10.361 1.00 80.94 97 ARG A O 1
ATOM 749 N N . GLN A 1 98 ? 7.361 -14.924 -10.047 1.00 74.19 98 GLN A N 1
ATOM 750 C CA . GLN A 1 98 ? 7.321 -15.429 -11.420 1.00 74.19 98 GLN A CA 1
ATOM 751 C C . GLN A 1 98 ? 7.083 -14.301 -12.428 1.00 74.19 98 GLN A C 1
ATOM 753 O O . GLN A 1 98 ? 7.764 -14.247 -13.449 1.00 74.19 98 GLN A O 1
ATOM 758 N N . VAL A 1 99 ? 6.154 -13.386 -12.137 1.00 72.38 99 VAL A N 1
ATOM 759 C CA . VAL A 1 99 ? 5.854 -12.253 -13.022 1.00 72.38 99 VAL A CA 1
ATOM 760 C C . VAL A 1 99 ? 7.039 -11.298 -13.114 1.00 72.38 99 VAL A C 1
ATOM 762 O O . VAL A 1 99 ? 7.427 -10.929 -14.221 1.00 72.38 99 VAL A O 1
ATOM 765 N N . LEU A 1 100 ? 7.635 -10.905 -11.984 1.00 78.12 100 LEU A N 1
ATOM 766 C CA . LEU A 1 100 ? 8.747 -9.953 -11.990 1.00 78.12 100 LEU A CA 1
ATOM 767 C C . LEU A 1 100 ? 9.977 -10.527 -12.696 1.00 78.12 100 LEU A C 1
ATOM 769 O O . LEU A 1 100 ? 10.527 -9.865 -13.571 1.00 78.12 100 LEU A O 1
ATOM 773 N N . LEU A 1 101 ? 10.372 -11.759 -12.368 1.00 82.06 101 LEU A N 1
ATOM 774 C CA . LEU A 1 101 ? 11.543 -12.393 -12.978 1.00 82.06 101 LEU A CA 1
ATOM 775 C C . LEU A 1 101 ? 11.305 -12.725 -14.455 1.00 82.06 101 LEU A C 1
ATOM 777 O O . LEU A 1 101 ? 12.134 -12.375 -15.285 1.00 82.06 101 LEU A O 1
ATOM 781 N N . GLY A 1 102 ? 10.141 -13.279 -14.809 1.00 68.88 102 GLY A N 1
ATOM 782 C CA . GLY A 1 102 ? 9.800 -13.540 -16.210 1.00 68.88 102 GLY A CA 1
ATOM 783 C C . GLY A 1 102 ? 9.739 -12.266 -17.059 1.00 68.88 102 GLY A C 1
ATOM 784 O O . GLY A 1 102 ? 10.115 -12.284 -18.228 1.00 68.88 102 GLY A O 1
ATOM 785 N N . THR A 1 103 ? 9.329 -11.135 -16.471 1.00 69.62 103 THR A N 1
ATOM 786 C CA . THR A 1 103 ? 9.378 -9.833 -17.155 1.00 69.62 103 THR A CA 1
ATOM 787 C C . THR A 1 103 ? 10.820 -9.374 -17.373 1.00 69.62 103 THR A C 1
ATOM 789 O O . THR A 1 103 ? 11.130 -8.887 -18.455 1.00 69.62 103 THR A O 1
ATOM 792 N N . VAL A 1 104 ? 11.711 -9.543 -16.387 1.00 78.06 104 VAL A N 1
ATOM 793 C CA . VAL A 1 104 ? 13.144 -9.226 -16.542 1.00 78.06 104 VAL A CA 1
ATOM 794 C C . VAL A 1 104 ? 13.784 -10.073 -17.638 1.00 78.06 104 VAL A C 1
ATOM 796 O O . VAL A 1 104 ? 14.484 -9.522 -18.485 1.00 78.06 104 VAL A O 1
ATOM 799 N N . ASP A 1 105 ? 13.513 -11.378 -17.659 1.00 77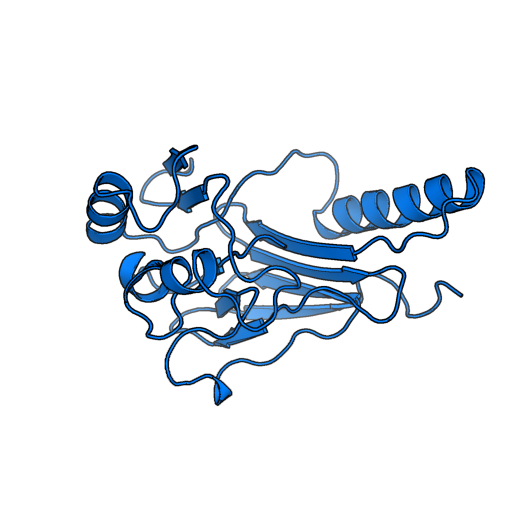.56 105 ASP A N 1
ATOM 800 C CA . ASP A 1 105 ? 14.047 -12.290 -18.675 1.00 77.56 105 ASP A CA 1
ATOM 801 C C . ASP A 1 105 ? 13.590 -11.878 -20.085 1.00 77.56 105 ASP A C 1
ATOM 803 O O . ASP A 1 105 ? 14.395 -11.797 -21.014 1.00 77.56 105 ASP A O 1
ATOM 807 N N . GLU A 1 106 ? 12.310 -11.529 -20.242 1.00 68.50 106 GLU A N 1
ATOM 808 C CA . GLU A 1 106 ? 11.754 -11.051 -21.512 1.00 68.50 106 GLU A CA 1
ATOM 809 C C . GLU A 1 106 ? 12.338 -9.690 -21.928 1.00 68.50 106 GLU A C 1
ATOM 811 O O . GLU A 1 106 ? 12.617 -9.454 -23.107 1.00 68.50 106 GLU A O 1
ATOM 816 N N . MET A 1 107 ? 12.554 -8.785 -20.969 1.00 81.06 107 MET A N 1
ATOM 817 C CA . MET A 1 107 ? 13.217 -7.503 -21.215 1.00 81.06 107 MET A CA 1
ATOM 818 C C . MET A 1 107 ? 14.649 -7.710 -21.709 1.00 81.06 107 MET A C 1
ATOM 820 O O . MET A 1 107 ? 15.039 -7.090 -22.699 1.00 81.06 107 MET A O 1
ATOM 824 N N . ALA A 1 108 ? 15.401 -8.619 -21.083 1.00 80.38 108 ALA A N 1
ATOM 825 C CA . ALA A 1 108 ? 16.753 -8.972 -21.500 1.00 80.38 108 ALA A CA 1
ATOM 826 C C . ALA A 1 108 ? 16.769 -9.581 -22.912 1.00 80.38 108 ALA A C 1
ATOM 828 O O . ALA A 1 108 ? 17.559 -9.150 -23.754 1.00 80.38 108 ALA A O 1
ATOM 829 N N . ALA A 1 109 ? 15.844 -10.499 -23.216 1.00 77.75 109 ALA A N 1
ATOM 830 C CA . ALA A 1 109 ? 15.704 -11.103 -24.545 1.00 77.75 109 ALA A CA 1
ATOM 831 C C . ALA A 1 109 ? 15.415 -10.072 -25.655 1.00 77.75 109 ALA A C 1
ATOM 833 O O . ALA A 1 109 ? 15.750 -10.296 -26.820 1.00 77.75 109 ALA A O 1
ATOM 834 N N . ARG A 1 110 ? 14.816 -8.930 -25.298 1.00 83.75 110 ARG A N 1
ATOM 835 C CA . ARG A 1 110 ? 14.492 -7.821 -26.210 1.00 83.75 110 ARG A CA 1
ATOM 836 C C . ARG A 1 110 ? 15.491 -6.662 -26.168 1.00 83.75 110 ARG A C 1
ATOM 838 O O . ARG A 1 110 ? 15.271 -5.670 -26.859 1.00 83.75 110 ARG A O 1
ATOM 845 N N . GLY A 1 111 ? 16.556 -6.754 -25.369 1.00 85.62 111 GLY A N 1
ATOM 846 C CA . GLY A 1 111 ? 17.532 -5.673 -25.199 1.00 85.62 111 GLY A CA 1
ATOM 847 C C . GLY A 1 111 ? 16.961 -4.415 -24.531 1.00 85.62 111 GLY A C 1
ATOM 848 O O . GLY A 1 111 ? 17.404 -3.306 -24.821 1.00 85.62 111 GLY A O 1
ATOM 849 N N . ILE A 1 112 ? 15.947 -4.553 -23.672 1.00 79.31 112 ILE A N 1
ATOM 850 C CA . ILE A 1 112 ? 15.357 -3.435 -22.926 1.00 79.31 112 ILE A CA 1
ATOM 851 C C . ILE A 1 112 ? 16.180 -3.193 -21.656 1.00 79.31 112 ILE A C 1
ATOM 853 O O . ILE A 1 112 ? 16.071 -3.932 -20.683 1.00 79.31 112 ILE A O 1
ATOM 857 N N . GLU A 1 113 ? 16.958 -2.111 -21.639 1.00 83.12 113 GLU A N 1
ATOM 858 C CA . GLU A 1 113 ? 17.844 -1.758 -20.513 1.00 83.12 113 GLU A CA 1
ATOM 859 C C . GLU A 1 113 ? 17.166 -0.905 -19.424 1.00 83.12 113 GLU A C 1
ATOM 861 O O . GLU A 1 113 ? 17.740 -0.629 -18.370 1.00 83.12 113 GLU A O 1
ATOM 866 N N . THR A 1 114 ? 15.935 -0.443 -19.667 1.00 80.69 114 THR A N 1
ATOM 867 C CA . THR A 1 114 ? 15.204 0.387 -18.695 1.00 80.69 114 THR A CA 1
ATOM 868 C C . THR A 1 114 ? 14.846 -0.449 -17.463 1.00 80.69 114 THR A C 1
ATOM 870 O O . THR A 1 114 ? 14.296 -1.530 -17.630 1.00 80.69 114 THR A O 1
ATOM 873 N N . PRO A 1 115 ? 15.086 0.022 -16.225 1.00 83.94 115 PRO A N 1
ATOM 874 C CA . PRO A 1 115 ? 14.868 -0.796 -15.035 1.00 83.94 115 PRO A CA 1
ATOM 875 C C . PRO A 1 115 ? 13.384 -1.025 -14.731 1.00 83.94 115 PRO A C 1
ATOM 877 O O . PRO A 1 115 ? 12.582 -0.084 -14.733 1.00 83.94 115 PRO A O 1
ATOM 880 N N . LEU A 1 116 ? 13.042 -2.263 -14.368 1.00 78.06 116 LEU A N 1
ATOM 881 C CA . LEU A 1 116 ? 11.740 -2.619 -13.814 1.00 78.06 116 LEU A CA 1
ATOM 882 C C . LEU A 1 116 ? 11.733 -2.315 -12.315 1.00 78.06 116 LEU A C 1
ATOM 884 O O . LEU A 1 116 ? 12.591 -2.769 -11.561 1.00 78.06 116 LEU A O 1
ATOM 888 N N . ARG A 1 117 ? 10.749 -1.538 -11.874 1.00 84.38 117 ARG A N 1
ATOM 889 C CA . ARG A 1 117 ? 10.623 -1.066 -10.493 1.00 84.38 117 ARG A CA 1
ATOM 890 C C . ARG A 1 117 ? 9.211 -1.319 -10.007 1.00 84.38 117 ARG A C 1
ATOM 892 O O . ARG A 1 117 ? 8.258 -0.916 -10.668 1.00 84.38 117 ARG A O 1
ATOM 899 N N . PHE A 1 118 ? 9.086 -1.966 -8.857 1.00 79.75 118 PHE A N 1
ATOM 900 C CA . PHE A 1 118 ? 7.820 -2.489 -8.373 1.00 79.75 118 PHE A CA 1
ATOM 901 C C . PHE A 1 118 ? 7.684 -2.279 -6.865 1.00 79.75 118 PHE A C 1
ATOM 903 O O . PHE A 1 118 ? 8.493 -2.763 -6.074 1.00 79.75 118 PHE A O 1
ATOM 910 N N . SER A 1 119 ? 6.637 -1.571 -6.460 1.00 82.06 119 SER A N 1
ATOM 911 C CA . SER A 1 119 ? 6.134 -1.647 -5.096 1.00 82.06 119 SER A CA 1
ATOM 912 C C . SER A 1 119 ? 4.642 -1.906 -5.119 1.00 82.06 119 SER A C 1
ATOM 914 O O . SER A 1 119 ? 3.906 -1.302 -5.897 1.00 82.06 119 SER A O 1
ATOM 916 N N . ALA A 1 120 ? 4.209 -2.821 -4.267 1.00 79.81 120 ALA A N 1
ATOM 917 C CA . ALA A 1 120 ? 2.809 -3.160 -4.113 1.00 79.81 120 ALA A CA 1
ATOM 918 C C . ALA A 1 120 ? 2.554 -3.547 -2.664 1.00 79.81 120 ALA A C 1
ATOM 920 O O . ALA A 1 120 ? 3.402 -4.171 -2.031 1.00 79.81 120 ALA A O 1
ATOM 921 N N . ALA A 1 121 ? 1.380 -3.208 -2.159 1.00 81.31 121 ALA A N 1
ATOM 922 C CA . ALA A 1 121 ? 0.728 -4.032 -1.158 1.00 81.31 121 ALA A CA 1
ATOM 923 C C . ALA A 1 121 ? -0.263 -4.945 -1.899 1.00 81.31 121 ALA A C 1
ATOM 925 O O . ALA A 1 121 ? -0.681 -4.559 -2.990 1.00 81.31 121 ALA A O 1
ATOM 926 N N . LEU A 1 122 ? -0.633 -6.105 -1.342 1.00 79.62 122 LEU A N 1
ATOM 927 C CA . LEU A 1 122 ? -1.755 -6.969 -1.755 1.00 79.62 122 LEU A CA 1
ATOM 928 C C . LEU A 1 122 ? -2.510 -7.477 -0.516 1.00 79.62 122 LEU A C 1
ATOM 930 O O . LEU A 1 122 ? -1.863 -7.771 0.476 1.00 79.62 122 LEU A O 1
ATOM 934 N N . ALA A 1 123 ? -3.840 -7.607 -0.545 1.00 78.00 123 ALA A N 1
ATOM 935 C CA . ALA A 1 123 ? -4.605 -8.125 0.599 1.00 78.00 123 ALA A CA 1
ATOM 936 C C . ALA A 1 123 ? -5.840 -8.925 0.163 1.00 78.00 123 ALA A C 1
ATOM 938 O O . ALA A 1 123 ? -6.446 -8.602 -0.864 1.00 78.00 123 ALA A O 1
ATOM 939 N N . ASP A 1 124 ? -6.232 -9.927 0.952 1.00 70.25 124 ASP A N 1
ATOM 940 C CA . ASP A 1 124 ? -7.324 -10.866 0.628 1.00 70.25 124 ASP A CA 1
ATOM 941 C C . ASP A 1 124 ? -8.530 -10.830 1.586 1.00 70.25 124 ASP A C 1
ATOM 943 O O . ASP A 1 124 ? -9.528 -11.491 1.320 1.00 70.25 124 ASP A O 1
ATOM 947 N N . GLY A 1 125 ? -8.471 -10.038 2.656 1.00 65.44 125 GLY A N 1
ATOM 948 C CA . GLY A 1 125 ? -9.505 -9.996 3.703 1.00 65.44 125 GLY A CA 1
ATOM 949 C C . GLY A 1 125 ? -8.980 -10.438 5.069 1.00 65.44 125 GLY A C 1
ATOM 950 O O . GLY A 1 125 ? -9.431 -9.920 6.088 1.00 65.44 125 GLY A O 1
ATOM 951 N N . GLU A 1 126 ? -7.955 -11.292 5.085 1.00 74.56 126 GLU A N 1
ATOM 952 C CA . GLU A 1 126 ? -7.355 -11.858 6.300 1.00 74.56 126 GLU A CA 1
ATOM 953 C C . GLU A 1 126 ? -5.862 -11.529 6.417 1.00 74.56 126 GLU A C 1
ATOM 955 O O . GLU A 1 126 ? -5.340 -11.312 7.511 1.00 74.56 126 GLU A O 1
ATOM 960 N N . GLN A 1 127 ? -5.176 -11.461 5.279 1.00 85.00 127 GLN A N 1
ATOM 961 C CA . GLN A 1 127 ? -3.732 -11.326 5.171 1.00 85.00 127 GLN A CA 1
ATOM 962 C C . GLN A 1 127 ? -3.361 -10.131 4.287 1.00 85.00 127 GLN A C 1
ATOM 964 O O . GLN A 1 127 ? -4.091 -9.731 3.373 1.00 85.00 127 GLN A O 1
ATOM 969 N N . LEU A 1 128 ? -2.192 -9.556 4.564 1.00 84.62 128 LEU A N 1
ATOM 970 C CA . LEU A 1 128 ? -1.607 -8.441 3.826 1.00 84.62 128 LEU A CA 1
ATOM 971 C C . LEU A 1 128 ? -0.177 -8.793 3.423 1.00 84.62 128 LEU A C 1
ATOM 973 O O . LEU A 1 128 ? 0.661 -9.120 4.254 1.00 84.62 128 LEU A O 1
ATOM 977 N N . TRP A 1 129 ? 0.135 -8.640 2.148 1.00 88.44 129 TRP A N 1
ATOM 978 C CA . TRP A 1 129 ? 1.482 -8.733 1.612 1.00 88.44 129 TRP A CA 1
ATOM 979 C C . TRP A 1 129 ? 1.956 -7.363 1.168 1.00 88.44 129 TRP A C 1
ATOM 981 O O . TRP A 1 129 ? 1.174 -6.553 0.679 1.00 88.44 129 TRP A O 1
ATOM 991 N N . ALA A 1 130 ? 3.249 -7.110 1.278 1.00 90.25 130 ALA A N 1
ATOM 992 C CA . ALA A 1 130 ? 3.878 -5.962 0.658 1.00 90.25 130 ALA A CA 1
ATOM 993 C C . ALA A 1 130 ? 5.208 -6.354 0.042 1.00 90.25 130 ALA A C 1
ATOM 995 O O . ALA A 1 130 ? 5.971 -7.126 0.612 1.00 90.25 130 ALA A O 1
ATOM 996 N N . VAL A 1 131 ? 5.482 -5.815 -1.135 1.00 89.62 131 VAL A N 1
ATOM 997 C CA . VAL A 1 131 ? 6.670 -6.124 -1.918 1.00 89.62 131 VAL A CA 1
ATOM 998 C C . VAL A 1 131 ? 7.339 -4.820 -2.294 1.00 89.62 131 VAL A C 1
ATOM 1000 O O . VAL A 1 131 ? 6.699 -3.929 -2.853 1.00 89.62 131 VAL A O 1
ATOM 1003 N N . ARG A 1 132 ? 8.639 -4.724 -2.011 1.00 92.06 132 ARG A N 1
ATOM 1004 C CA . ARG A 1 132 ? 9.500 -3.634 -2.468 1.00 92.06 132 ARG A CA 1
ATOM 1005 C C . ARG A 1 132 ? 10.624 -4.211 -3.317 1.00 92.06 132 ARG A C 1
ATOM 1007 O O . ARG A 1 132 ? 11.568 -4.785 -2.785 1.00 92.06 132 ARG A O 1
ATOM 1014 N N . TRP A 1 133 ? 10.565 -4.045 -4.634 1.00 90.75 133 TRP A N 1
ATOM 1015 C CA . TRP A 1 133 ? 11.499 -4.697 -5.552 1.00 90.75 133 TRP A CA 1
ATOM 1016 C C . TRP A 1 133 ? 11.899 -3.804 -6.737 1.00 90.75 133 TRP A C 1
ATOM 1018 O O . TRP A 1 133 ? 11.150 -2.934 -7.181 1.00 90.75 133 TRP A O 1
ATOM 1028 N N . ALA A 1 134 ? 13.109 -4.008 -7.251 1.00 87.19 134 ALA A N 1
ATOM 1029 C CA . ALA A 1 134 ? 13.554 -3.455 -8.525 1.00 87.19 134 ALA A CA 1
ATOM 1030 C C . ALA A 1 134 ? 14.673 -4.304 -9.125 1.00 87.19 134 ALA A C 1
ATOM 1032 O O . ALA A 1 134 ? 15.458 -4.900 -8.384 1.00 87.19 134 ALA A O 1
ATOM 1033 N N . SER A 1 135 ? 14.773 -4.284 -10.455 1.00 85.56 135 SER A N 1
ATOM 1034 C CA . SER A 1 135 ? 15.896 -4.864 -11.195 1.00 85.56 135 SER A CA 1
ATOM 1035 C C . SER A 1 135 ? 17.182 -4.039 -11.045 1.00 85.56 135 SER A C 1
ATOM 1037 O O . SER A 1 135 ? 18.262 -4.539 -11.321 1.00 85.56 135 SER A O 1
ATOM 1039 N N . ASP A 1 136 ? 17.080 -2.788 -10.582 1.00 88.31 136 ASP A N 1
ATOM 1040 C CA . ASP A 1 136 ? 18.203 -1.909 -10.245 1.00 88.31 136 ASP A CA 1
ATOM 1041 C C . ASP A 1 136 ? 18.246 -1.579 -8.743 1.00 88.31 136 ASP A C 1
ATOM 1043 O O . ASP A 1 136 ? 17.463 -2.087 -7.938 1.00 88.31 136 ASP A O 1
ATOM 1047 N N . ASP A 1 137 ? 19.183 -0.733 -8.316 1.00 86.81 137 ASP A N 1
ATOM 1048 C CA . ASP A 1 137 ? 19.330 -0.318 -6.909 1.00 86.81 137 ASP A CA 1
ATOM 1049 C C . ASP A 1 137 ? 18.381 0.808 -6.483 1.00 86.81 137 ASP A C 1
ATOM 1051 O O . ASP A 1 137 ? 18.565 1.426 -5.434 1.00 86.81 137 ASP A O 1
ATOM 1055 N N . LYS A 1 138 ? 17.347 1.099 -7.281 1.00 87.94 138 LYS A N 1
ATOM 1056 C CA . LYS A 1 138 ? 16.439 2.228 -7.048 1.00 87.94 138 LYS A CA 1
ATOM 1057 C C . LYS A 1 138 ? 14.973 1.784 -6.958 1.00 87.94 138 LYS A C 1
ATOM 1059 O O . LYS A 1 138 ? 14.132 2.365 -7.658 1.00 87.94 138 LYS A O 1
ATOM 1064 N N . PRO A 1 139 ? 14.627 0.797 -6.104 1.00 87.81 139 PRO A N 1
ATOM 1065 C CA . PRO A 1 139 ? 13.234 0.436 -5.903 1.00 87.81 139 PRO A CA 1
ATOM 1066 C C . PRO A 1 139 ? 12.444 1.601 -5.303 1.00 87.81 139 PRO A C 1
ATOM 1068 O O . PRO A 1 139 ? 12.996 2.364 -4.499 1.00 87.81 139 PRO A O 1
ATOM 1071 N N . PRO A 1 140 ? 11.150 1.725 -5.650 1.00 86.00 140 PRO A N 1
ATOM 1072 C CA . PRO A 1 140 ? 10.248 2.664 -5.005 1.00 86.00 140 PRO A CA 1
ATOM 1073 C C . PRO A 1 140 ? 10.335 2.573 -3.486 1.00 86.00 140 PRO A C 1
ATOM 1075 O O . PRO A 1 140 ? 10.547 1.491 -2.934 1.00 86.00 140 PRO A O 1
ATOM 1078 N N . SER A 1 141 ? 10.177 3.698 -2.802 1.00 90.12 141 SER A N 1
ATOM 1079 C CA . SER A 1 141 ? 10.075 3.704 -1.351 1.00 90.12 141 SER A CA 1
ATOM 1080 C C . SER A 1 141 ? 8.834 2.933 -0.884 1.00 90.12 141 SER A C 1
ATOM 1082 O O . SER A 1 141 ? 7.791 2.915 -1.547 1.00 90.12 141 SER A O 1
ATOM 1084 N N . LEU A 1 142 ? 8.989 2.235 0.239 1.00 91.38 142 LEU A N 1
ATOM 1085 C CA . LEU A 1 142 ? 7.918 1.530 0.927 1.00 91.38 142 LEU A CA 1
ATOM 1086 C C . LEU A 1 142 ? 8.308 1.421 2.399 1.00 91.38 142 LEU A C 1
ATOM 1088 O O . LEU A 1 142 ? 9.438 1.039 2.709 1.00 91.38 142 LEU A O 1
ATOM 1092 N N . TYR A 1 143 ? 7.388 1.779 3.282 1.00 93.56 143 TYR A N 1
ATOM 1093 C CA . TYR A 1 143 ? 7.600 1.854 4.719 1.00 93.56 143 TYR A CA 1
ATOM 1094 C C . TYR A 1 143 ? 6.537 1.052 5.450 1.00 93.56 143 TYR A C 1
ATOM 1096 O O . TYR A 1 143 ? 5.423 0.878 4.955 1.00 93.56 143 TYR A O 1
ATOM 1104 N N . ILE A 1 144 ? 6.881 0.609 6.651 1.00 94.94 144 ILE A N 1
ATOM 1105 C CA . ILE A 1 144 ? 5.995 -0.116 7.548 1.00 94.94 144 ILE A CA 1
ATOM 1106 C C . ILE A 1 144 ? 6.067 0.457 8.957 1.00 94.94 144 ILE A C 1
ATOM 1108 O O . ILE A 1 144 ? 7.140 0.820 9.437 1.00 94.94 144 ILE A O 1
ATOM 1112 N N . LYS A 1 145 ? 4.920 0.516 9.624 1.00 94.25 145 LYS A N 1
ATOM 1113 C CA . LYS A 1 145 ? 4.777 1.028 10.984 1.00 94.25 145 LYS A CA 1
ATOM 1114 C C . LYS A 1 145 ? 3.863 0.106 11.800 1.00 94.25 145 LYS A C 1
ATOM 1116 O O . LYS A 1 145 ? 2.794 -0.253 11.297 1.00 94.25 145 LYS A O 1
ATOM 1121 N N . PRO A 1 146 ? 4.241 -0.275 13.035 1.00 92.44 146 PRO A N 1
ATOM 1122 C CA . PRO A 1 146 ? 3.350 -0.995 13.941 1.00 92.44 146 PRO A CA 1
ATOM 1123 C C . PRO A 1 146 ? 2.078 -0.194 14.236 1.00 92.44 146 PRO A C 1
ATOM 1125 O O . PRO A 1 146 ? 2.121 1.026 14.394 1.00 92.44 146 PRO A O 1
ATOM 1128 N N . GLN A 1 147 ? 0.951 -0.886 14.340 1.00 87.75 147 GLN A N 1
ATOM 1129 C CA . GLN A 1 147 ? -0.344 -0.324 14.721 1.00 87.75 147 GLN A CA 1
ATOM 1130 C C . GLN A 1 147 ? -0.964 -1.177 15.834 1.00 87.75 147 GLN A C 1
ATOM 1132 O O . GLN A 1 147 ? -0.612 -2.353 15.968 1.00 87.75 147 GLN A O 1
ATOM 1137 N N . PRO A 1 148 ? -1.906 -0.639 16.627 1.00 86.50 148 PRO A N 1
ATOM 1138 C CA . PRO A 1 148 ? -2.708 -1.463 17.524 1.00 86.50 148 PRO A CA 1
ATOM 1139 C C . PRO A 1 148 ? -3.354 -2.627 16.756 1.00 86.50 148 PRO A C 1
ATOM 1141 O O . PRO A 1 148 ? -4.058 -2.425 15.763 1.00 86.50 148 PRO A O 1
ATOM 1144 N N . GLY A 1 149 ? -3.028 -3.854 17.166 1.00 82.81 149 GLY A N 1
ATOM 1145 C CA . GLY A 1 149 ? -3.534 -5.076 16.541 1.00 82.81 149 GLY A CA 1
ATOM 1146 C C . GLY A 1 149 ? -2.936 -5.430 15.171 1.00 82.81 149 GLY A C 1
ATOM 1147 O O . GLY A 1 149 ? -3.395 -6.397 14.567 1.00 82.81 149 GLY A O 1
ATOM 1148 N N . GLY A 1 150 ? -1.929 -4.706 14.661 1.00 89.25 150 GLY A N 1
ATOM 1149 C CA . GLY A 1 150 ? -1.325 -5.031 13.366 1.00 89.25 150 GLY A CA 1
ATOM 1150 C C . GLY A 1 150 ? -0.307 -4.018 12.839 1.00 89.25 150 GLY A C 1
ATOM 1151 O O . GLY A 1 150 ? 0.614 -3.614 13.547 1.00 89.25 150 GLY A O 1
ATOM 1152 N N . TRP A 1 151 ? -0.425 -3.659 11.559 1.00 92.19 151 TRP A N 1
ATOM 1153 C CA . TRP A 1 151 ? 0.590 -2.936 10.793 1.00 92.19 151 TRP A CA 1
ATOM 1154 C C . TRP A 1 151 ? -0.023 -2.015 9.729 1.00 92.19 151 TRP A C 1
ATOM 1156 O O . TRP A 1 151 ? -1.006 -2.352 9.070 1.00 92.19 151 TRP A O 1
ATOM 1166 N N . ALA A 1 152 ? 0.612 -0.861 9.518 1.00 90.06 152 ALA A N 1
ATOM 1167 C CA . ALA A 1 152 ? 0.360 0.022 8.383 1.00 90.06 152 ALA A CA 1
ATOM 1168 C C . ALA A 1 152 ? 1.545 -0.016 7.415 1.00 90.06 152 ALA A C 1
ATOM 1170 O O . ALA A 1 152 ? 2.698 0.021 7.845 1.00 90.06 152 ALA A O 1
ATOM 1171 N N . ILE A 1 153 ? 1.259 -0.054 6.114 1.00 92.12 153 ILE A N 1
ATOM 1172 C CA . ILE A 1 153 ? 2.253 -0.051 5.038 1.00 92.12 153 ILE A CA 1
ATOM 1173 C C . ILE A 1 153 ? 1.930 1.093 4.086 1.00 92.12 153 ILE A C 1
ATOM 1175 O O . ILE A 1 153 ? 0.813 1.188 3.583 1.00 92.12 153 ILE A O 1
ATOM 1179 N N . ALA A 1 154 ? 2.902 1.959 3.825 1.00 88.19 154 ALA A N 1
ATOM 1180 C CA . ALA A 1 154 ? 2.703 3.146 3.003 1.00 88.19 154 ALA A CA 1
ATOM 1181 C C . ALA A 1 154 ? 3.910 3.410 2.110 1.00 88.19 154 ALA A C 1
AT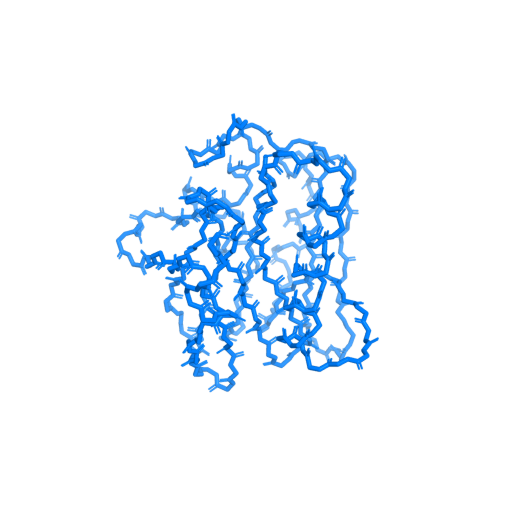OM 1183 O O . ALA A 1 154 ? 5.051 3.124 2.475 1.00 88.19 154 ALA A O 1
ATOM 1184 N N . SER A 1 155 ? 3.670 3.994 0.937 1.00 84.62 155 SER A N 1
ATOM 1185 C CA . SER A 1 155 ? 4.755 4.394 0.036 1.00 84.62 155 SER A CA 1
ATOM 1186 C C . SER A 1 155 ? 5.645 5.507 0.611 1.00 84.62 155 SER A C 1
ATOM 1188 O O . SER A 1 155 ? 6.790 5.636 0.193 1.00 84.62 155 SER A O 1
ATOM 1190 N N . GLU A 1 156 ? 5.141 6.294 1.565 1.00 86.50 156 GLU A N 1
ATOM 1191 C CA . GLU A 1 156 ? 5.881 7.321 2.318 1.00 86.50 156 GLU A CA 1
ATOM 1192 C C . GLU A 1 156 ? 5.349 7.372 3.761 1.00 86.50 156 GLU A C 1
ATOM 1194 O O . GLU A 1 156 ? 4.158 7.094 3.953 1.00 86.50 156 GLU A O 1
ATOM 1199 N N . PRO A 1 157 ? 6.172 7.736 4.765 1.00 90.94 157 PRO A N 1
ATOM 1200 C CA . PRO A 1 157 ? 5.714 7.900 6.140 1.00 90.94 157 PRO A CA 1
ATOM 1201 C C . PRO A 1 157 ? 4.539 8.877 6.230 1.00 90.94 157 PRO A C 1
ATOM 1203 O O . PRO A 1 157 ? 4.557 9.959 5.640 1.00 90.94 157 PRO A O 1
ATOM 1206 N N . LEU A 1 158 ? 3.508 8.482 6.974 1.00 83.50 158 LEU A N 1
ATOM 1207 C CA . LEU A 1 158 ? 2.347 9.323 7.258 1.00 83.50 158 LEU A CA 1
ATOM 1208 C C . LEU A 1 158 ? 2.485 9.972 8.633 1.00 83.50 158 LEU A C 1
ATOM 1210 O O . LEU A 1 158 ? 3.074 9.381 9.535 1.00 83.50 158 LEU A O 1
ATOM 1214 N N . GLY A 1 159 ? 1.816 11.112 8.809 1.00 86.62 159 GLY A N 1
ATOM 1215 C CA . GLY A 1 159 ? 1.689 11.779 10.107 1.00 86.62 159 GLY A CA 1
ATOM 1216 C C . GLY A 1 159 ? 2.936 12.550 10.528 1.00 86.62 159 GLY A C 1
ATOM 1217 O O . GLY A 1 159 ? 3.820 12.807 9.715 1.00 86.62 159 GLY A O 1
ATOM 1218 N N . ASP A 1 160 ? 2.959 12.949 11.798 1.00 82.81 160 ASP A N 1
ATOM 1219 C CA . ASP A 1 160 ? 4.054 13.726 12.399 1.00 82.81 160 ASP A CA 1
ATOM 1220 C C . ASP A 1 160 ? 5.081 12.806 13.081 1.00 82.81 160 ASP A C 1
ATOM 1222 O O . ASP A 1 160 ? 6.095 13.287 13.573 1.00 82.81 160 ASP A O 1
ATOM 1226 N N . ASP A 1 161 ? 4.826 11.493 13.079 1.00 86.31 161 ASP A N 1
ATOM 1227 C CA . ASP A 1 161 ? 5.631 10.445 13.708 1.00 86.31 161 ASP A CA 1
ATOM 1228 C C . ASP A 1 161 ? 6.409 9.625 12.669 1.00 86.31 161 ASP A C 1
ATOM 1230 O O . ASP A 1 161 ? 6.376 8.391 12.637 1.00 86.31 161 ASP A O 1
ATOM 1234 N N . ALA A 1 162 ? 7.101 10.327 11.770 1.00 85.00 162 ALA A N 1
ATOM 1235 C CA . ALA A 1 162 ? 7.863 9.720 10.682 1.00 85.00 162 ALA A CA 1
ATOM 1236 C C . ALA A 1 162 ? 8.912 8.707 11.186 1.00 85.00 162 ALA A C 1
ATOM 1238 O O . ALA A 1 162 ? 9.188 7.717 10.516 1.00 85.00 162 ALA A O 1
ATOM 1239 N N . GLU A 1 163 ? 9.450 8.909 12.387 1.00 89.38 163 GLU A N 1
ATOM 1240 C CA . GLU A 1 163 ? 10.392 8.020 13.067 1.00 89.38 163 GLU A CA 1
ATOM 1241 C C . GLU A 1 163 ? 9.806 6.653 13.449 1.00 89.38 163 GLU A C 1
ATOM 1243 O O . GLU A 1 163 ? 10.555 5.689 13.611 1.00 89.38 163 GLU A O 1
ATOM 1248 N N . ALA A 1 164 ? 8.478 6.537 13.558 1.00 91.62 164 ALA A N 1
ATOM 1249 C CA . ALA A 1 164 ? 7.802 5.265 13.811 1.00 91.62 164 ALA A CA 1
ATOM 1250 C C . ALA A 1 164 ? 7.722 4.376 12.553 1.00 91.62 164 ALA A C 1
ATOM 1252 O O . ALA A 1 164 ? 7.357 3.199 12.643 1.00 91.62 164 ALA A O 1
ATOM 1253 N N . TRP A 1 165 ? 8.054 4.921 11.377 1.00 95.19 165 TRP A N 1
ATOM 1254 C CA . TRP A 1 165 ? 8.051 4.208 10.105 1.00 95.19 165 TRP A CA 1
ATOM 1255 C C . TRP A 1 165 ? 9.437 3.650 9.779 1.00 95.19 165 TRP A C 1
ATOM 1257 O O . TRP A 1 165 ? 10.416 4.377 9.632 1.00 95.19 165 TRP A O 1
ATOM 1267 N N . SER A 1 166 ? 9.515 2.336 9.590 1.00 94.88 166 SER A N 1
ATOM 1268 C CA . SER A 1 166 ? 10.727 1.649 9.144 1.00 94.88 166 SER A CA 1
ATOM 1269 C C . SER A 1 166 ? 10.684 1.403 7.632 1.00 94.88 166 SER A C 1
ATOM 1271 O O . SER A 1 166 ? 9.670 0.905 7.140 1.00 94.88 166 SER A O 1
ATOM 1273 N N . PRO A 1 167 ? 11.749 1.700 6.868 1.00 93.75 167 PRO A N 1
ATOM 1274 C CA . PRO A 1 167 ? 11.792 1.373 5.446 1.00 93.75 167 PRO A CA 1
ATOM 1275 C C . PRO A 1 167 ? 11.881 -0.144 5.231 1.00 93.75 167 PRO A C 1
ATOM 1277 O O . PRO A 1 167 ? 12.566 -0.846 5.977 1.00 93.75 167 PRO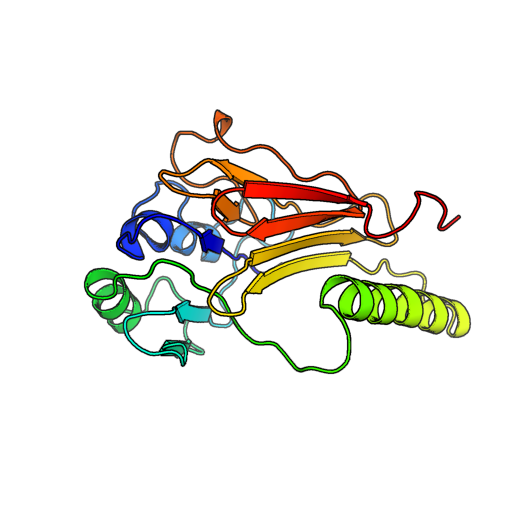 A O 1
ATOM 1280 N N . LEU A 1 168 ? 11.229 -0.647 4.181 1.00 93.00 168 LEU A N 1
ATOM 1281 C CA . LEU A 1 168 ? 11.449 -2.010 3.690 1.00 93.00 168 LEU A CA 1
ATOM 1282 C C . LEU A 1 168 ? 12.767 -2.072 2.911 1.00 93.00 168 LEU A C 1
ATOM 1284 O O . LEU A 1 168 ? 13.102 -1.150 2.162 1.00 93.00 168 LEU A O 1
ATOM 1288 N N . ALA A 1 169 ? 13.509 -3.166 3.037 1.00 92.81 169 ALA A N 1
ATOM 1289 C CA . ALA A 1 169 ? 14.725 -3.414 2.271 1.00 92.81 169 ALA A CA 1
ATOM 1290 C C . ALA A 1 169 ? 14.417 -3.689 0.784 1.00 92.81 169 ALA A C 1
ATOM 1292 O O . ALA A 1 169 ? 13.302 -4.048 0.401 1.00 92.81 169 ALA A O 1
ATOM 1293 N N . LYS A 1 170 ? 15.414 -3.500 -0.093 1.00 91.81 170 LYS A N 1
ATOM 1294 C CA . LYS A 1 170 ? 15.297 -3.881 -1.511 1.00 91.81 170 LYS A CA 1
ATOM 1295 C C . LYS A 1 170 ? 15.104 -5.396 -1.605 1.00 91.81 170 LYS A C 1
ATOM 1297 O O . LYS A 1 170 ? 15.892 -6.153 -1.050 1.00 91.81 170 LYS A O 1
ATOM 1302 N N . GLY A 1 171 ? 14.096 -5.813 -2.360 1.00 90.12 171 GLY A N 1
ATOM 1303 C CA . GLY A 1 171 ? 13.757 -7.217 -2.555 1.00 90.12 171 GLY A CA 1
ATOM 1304 C C . GLY A 1 171 ? 13.007 -7.837 -1.381 1.00 90.12 171 GLY A C 1
ATOM 1305 O O . GLY A 1 171 ? 12.788 -9.043 -1.402 1.00 90.12 171 GLY A O 1
ATOM 1306 N N . GLU A 1 172 ? 12.612 -7.056 -0.374 1.00 93.25 172 GLU A N 1
ATOM 1307 C CA . GLU A 1 172 ? 11.854 -7.567 0.766 1.00 93.25 172 GLU A CA 1
ATOM 1308 C C . GLU A 1 172 ? 10.391 -7.814 0.372 1.00 93.25 172 GLU A C 1
ATOM 1310 O O . GLU A 1 172 ? 9.721 -6.950 -0.209 1.00 93.25 172 GLU A O 1
ATOM 1315 N N . LEU A 1 173 ? 9.911 -9.010 0.713 1.00 91.31 173 LEU A N 1
ATOM 1316 C CA . LEU A 1 173 ? 8.504 -9.354 0.815 1.00 91.31 173 LEU A CA 1
ATOM 1317 C C . LEU A 1 173 ? 8.143 -9.409 2.299 1.00 91.31 173 LEU A C 1
ATOM 1319 O O . LEU A 1 173 ? 8.748 -10.140 3.087 1.00 91.31 173 LEU A O 1
ATOM 1323 N N . VAL A 1 174 ? 7.136 -8.630 2.661 1.00 93.69 174 VAL A N 1
ATOM 1324 C CA . VAL A 1 174 ? 6.515 -8.629 3.977 1.00 93.69 174 VAL A CA 1
ATOM 1325 C C . VAL A 1 174 ? 5.185 -9.351 3.873 1.00 93.69 174 VAL A C 1
ATOM 1327 O O . VAL A 1 174 ? 4.401 -9.071 2.969 1.00 93.69 174 VAL A O 1
ATOM 1330 N N . HIS A 1 175 ? 4.928 -10.252 4.809 1.00 92.62 175 HIS A N 1
ATOM 1331 C CA . HIS A 1 175 ? 3.651 -10.923 4.974 1.00 92.62 175 HIS A CA 1
ATOM 1332 C C . HIS A 1 175 ? 3.126 -10.658 6.386 1.00 92.62 175 HIS A C 1
ATOM 1334 O O . HIS A 1 175 ? 3.784 -10.985 7.372 1.00 92.62 175 HIS A O 1
ATOM 1340 N N . VAL A 1 176 ? 1.960 -10.032 6.477 1.00 90.81 176 VAL A N 1
ATOM 1341 C CA . VAL A 1 176 ? 1.240 -9.736 7.711 1.00 90.81 176 VAL A CA 1
ATOM 1342 C C . VAL A 1 176 ? 0.025 -10.650 7.786 1.00 90.81 176 VAL A C 1
ATOM 1344 O O . VAL A 1 176 ? -0.831 -10.620 6.904 1.00 90.81 176 VAL A O 1
ATOM 1347 N N . HIS A 1 177 ? -0.039 -11.442 8.850 1.00 89.56 177 HIS A N 1
ATOM 1348 C CA . HIS A 1 177 ? -1.123 -12.380 9.139 1.00 89.56 177 HIS A CA 1
ATOM 1349 C C . HIS A 1 177 ? -1.250 -12.536 10.655 1.00 89.56 177 HIS A C 1
ATOM 1351 O O . HIS A 1 177 ? -0.247 -12.456 11.365 1.00 89.56 177 HIS A O 1
ATOM 1357 N N . ASP A 1 178 ? -2.471 -12.668 11.174 1.00 86.00 178 ASP A N 1
ATOM 1358 C CA . ASP A 1 178 ? -2.740 -12.828 12.615 1.00 86.00 178 ASP A CA 1
ATOM 1359 C C . ASP A 1 178 ? -2.043 -11.782 13.520 1.00 86.00 178 ASP A C 1
ATOM 1361 O O . ASP A 1 178 ? -1.551 -12.088 14.610 1.00 86.00 178 ASP A O 1
ATOM 1365 N N . GLY A 1 179 ? -1.925 -10.535 13.044 1.00 80.94 179 GLY A N 1
ATOM 1366 C CA . GLY A 1 179 ? -1.212 -9.442 13.731 1.00 80.94 179 GLY A CA 1
ATOM 1367 C C . GLY A 1 179 ? 0.318 -9.600 13.786 1.00 80.94 179 GLY A C 1
ATOM 1368 O O . GLY A 1 179 ? 1.024 -8.724 14.293 1.00 80.94 179 GLY A O 1
ATOM 1369 N N . ARG A 1 180 ? 0.856 -10.697 13.249 1.00 87.38 180 ARG A N 1
ATOM 1370 C CA . ARG A 1 180 ? 2.287 -10.982 13.133 1.00 87.38 180 ARG A CA 1
ATOM 1371 C C . ARG A 1 180 ? 2.824 -10.476 11.805 1.00 87.38 180 ARG A C 1
ATOM 1373 O O . ARG A 1 180 ? 2.082 -10.224 10.862 1.00 87.38 180 ARG A O 1
ATOM 1380 N N . ILE A 1 181 ? 4.142 -10.339 11.752 1.00 91.50 181 ILE A N 1
ATOM 1381 C CA . ILE A 1 181 ? 4.868 -9.959 10.549 1.00 91.50 181 ILE A CA 1
ATOM 1382 C C . ILE A 1 181 ? 5.957 -10.987 10.265 1.00 91.50 181 ILE A C 1
ATOM 1384 O O . ILE A 1 181 ? 6.763 -11.320 11.133 1.00 91.50 181 ILE A O 1
ATOM 1388 N N . GLU A 1 182 ? 6.005 -11.451 9.026 1.00 92.81 182 GLU A N 1
ATOM 1389 C CA . GLU A 1 182 ? 7.096 -12.239 8.479 1.00 92.81 182 GLU A CA 1
ATOM 1390 C C . GLU A 1 182 ? 7.779 -11.454 7.367 1.00 92.81 182 GLU A C 1
ATOM 1392 O O . GLU A 1 182 ? 7.133 -10.810 6.540 1.00 92.81 182 GLU A O 1
ATOM 1397 N N . ARG A 1 18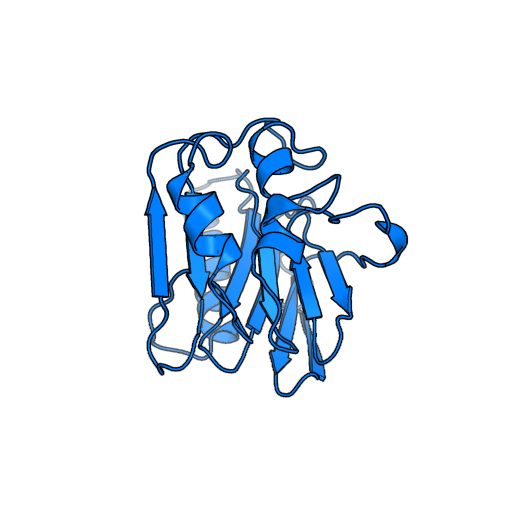3 ? 9.109 -11.506 7.354 1.00 92.44 183 ARG A N 1
ATOM 1398 C CA . ARG A 1 183 ? 9.953 -10.788 6.400 1.00 92.44 183 ARG A CA 1
ATOM 1399 C C . ARG A 1 183 ? 10.838 -11.787 5.686 1.00 92.44 183 ARG A C 1
ATOM 1401 O O . ARG A 1 183 ? 11.496 -12.599 6.338 1.00 92.44 183 ARG A O 1
ATOM 1408 N N . ARG A 1 184 ? 10.842 -11.747 4.358 1.00 91.31 184 ARG A N 1
ATOM 1409 C CA . ARG A 1 184 ? 11.615 -12.659 3.508 1.00 91.31 184 ARG A CA 1
ATOM 1410 C C . ARG A 1 184 ? 12.169 -11.896 2.313 1.00 91.31 184 ARG A C 1
ATOM 1412 O O . ARG A 1 184 ? 11.648 -10.847 1.941 1.00 91.31 184 ARG A O 1
ATOM 1419 N N . LEU A 1 185 ? 13.217 -12.423 1.696 1.00 89.75 185 LEU A N 1
ATOM 1420 C CA . LEU A 1 185 ? 13.668 -11.927 0.400 1.00 89.75 185 LEU A CA 1
ATOM 1421 C C . LEU A 1 185 ? 12.847 -12.594 -0.703 1.00 89.75 185 LEU A C 1
ATOM 1423 O O . LEU A 1 185 ? 12.7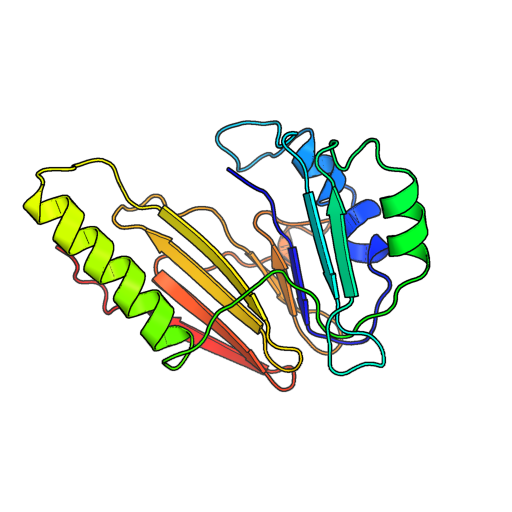26 -13.814 -0.734 1.00 89.75 185 LEU A O 1
ATOM 1427 N N . LEU A 1 186 ? 12.311 -11.791 -1.621 1.00 82.00 186 LEU A N 1
ATOM 1428 C CA . LEU A 1 186 ? 11.564 -12.268 -2.786 1.00 82.00 186 LEU A CA 1
ATOM 1429 C C . LEU A 1 186 ? 12.460 -13.071 -3.748 1.00 82.00 186 LEU A C 1
ATOM 1431 O O . LEU A 1 186 ? 11.998 -13.966 -4.454 1.00 82.00 186 LEU A O 1
ATOM 1435 N N . CYS A 1 187 ? 13.751 -12.738 -3.780 1.00 71.00 187 CYS A N 1
ATOM 1436 C CA . CYS A 1 187 ? 14.778 -13.425 -4.557 1.00 71.00 187 CYS A CA 1
ATOM 1437 C C . CYS A 1 187 ? 16.082 -13.410 -3.754 1.00 71.00 187 CYS A C 1
ATOM 1439 O O . CYS A 1 187 ? 16.395 -12.394 -3.128 1.00 71.00 187 CYS A O 1
ATOM 1441 N N . ASP A 1 188 ? 16.878 -14.478 -3.828 1.00 56.78 188 ASP A N 1
ATOM 1442 C CA . ASP A 1 188 ? 18.273 -14.417 -3.390 1.00 56.78 188 ASP A CA 1
ATOM 1443 C C . ASP A 1 188 ? 19.001 -13.323 -4.184 1.00 56.78 188 ASP A C 1
ATOM 1445 O O . ASP A 1 188 ? 18.746 -13.138 -5.374 1.00 56.78 188 ASP A O 1
ATOM 1449 N N . ALA A 1 189 ? 19.882 -12.574 -3.519 1.00 43.12 189 ALA A N 1
ATOM 1450 C CA . ALA A 1 189 ? 20.506 -11.336 -3.998 1.00 43.12 189 ALA A CA 1
ATOM 1451 C C . ALA A 1 189 ? 21.510 -11.501 -5.167 1.00 43.12 189 ALA A C 1
ATOM 1453 O O . ALA A 1 189 ? 22.560 -10.861 -5.191 1.00 43.12 189 ALA A O 1
ATOM 1454 N N . LYS A 1 190 ? 21.214 -12.355 -6.149 1.00 37.91 190 LYS A N 1
ATOM 1455 C CA . LYS A 1 190 ? 21.984 -12.538 -7.380 1.00 37.91 190 LYS A CA 1
ATOM 1456 C C . LYS A 1 190 ? 21.051 -12.582 -8.584 1.00 37.91 190 LYS A C 1
ATOM 1458 O O . LYS A 1 190 ? 20.786 -13.639 -9.143 1.00 37.91 190 LYS A O 1
ATOM 1463 N N . VAL A 1 191 ? 20.586 -11.411 -8.993 1.00 41.75 191 VAL A N 1
ATOM 1464 C CA . VAL A 1 191 ? 20.377 -11.153 -10.418 1.00 41.75 191 VAL A CA 1
ATOM 1465 C C . VAL A 1 191 ? 21.518 -10.215 -10.789 1.00 41.75 191 VAL A C 1
ATOM 1467 O O . VAL A 1 191 ? 21.482 -9.030 -10.464 1.00 41.75 191 VAL A O 1
ATOM 1470 N N . SER A 1 192 ? 22.606 -10.836 -11.244 1.00 33.19 192 SER A N 1
ATOM 1471 C CA . SER A 1 192 ? 23.846 -10.215 -11.720 1.00 33.19 192 SER A CA 1
ATOM 1472 C C . SER A 1 192 ? 23.650 -9.536 -13.062 1.00 33.19 192 SER A C 1
ATOM 1474 O O . SER A 1 192 ? 22.981 -10.183 -13.898 1.00 33.19 192 SER A O 1
#